Protein AF-A0A7J3NM55-F1 (afdb_monomer)

Mean predicted aligned error: 12.36 Å

Structure (mmCIF, N/CA/C/O backbone):
data_AF-A0A7J3NM55-F1
#
_entry.id   AF-A0A7J3NM55-F1
#
loop_
_atom_site.group_PDB
_atom_site.id
_atom_site.type_symbol
_atom_site.label_atom_id
_atom_site.label_alt_id
_atom_site.label_comp_id
_atom_site.label_asym_id
_atom_site.label_entity_id
_atom_site.label_seq_id
_atom_site.pdbx_PDB_ins_code
_atom_site.Cartn_x
_atom_site.Cartn_y
_atom_site.Cartn_z
_atom_site.occupancy
_atom_site.B_iso_or_equiv
_atom_site.auth_seq_id
_atom_site.auth_comp_id
_atom_site.auth_asym_id
_atom_site.auth_atom_id
_atom_site.pdbx_PDB_model_num
ATOM 1 N N . MET A 1 1 ? -16.224 5.787 21.137 1.00 51.88 1 MET A N 1
ATOM 2 C CA . MET A 1 1 ? -16.235 5.252 22.526 1.00 51.88 1 MET A CA 1
ATOM 3 C C . MET A 1 1 ? -15.445 6.209 23.413 1.00 51.88 1 MET A C 1
ATOM 5 O O . MET A 1 1 ? -14.635 6.933 22.857 1.00 51.88 1 MET A O 1
ATOM 9 N N . ARG A 1 2 ? -15.713 6.314 24.725 1.00 43.97 2 ARG A N 1
ATOM 10 C CA . ARG A 1 2 ? -15.038 7.309 25.609 1.00 43.97 2 ARG A CA 1
ATOM 11 C C . ARG A 1 2 ? -14.099 6.689 26.658 1.00 43.97 2 ARG A C 1
ATOM 13 O O . ARG A 1 2 ? -13.425 7.430 27.360 1.00 43.97 2 ARG A O 1
ATOM 20 N N . ASP A 1 3 ? -14.068 5.364 26.789 1.00 66.50 3 ASP A N 1
ATOM 21 C CA . ASP A 1 3 ? -13.354 4.649 27.857 1.00 66.50 3 ASP A CA 1
ATOM 22 C C . ASP A 1 3 ? -12.440 3.571 27.232 1.00 66.50 3 ASP A C 1
ATOM 24 O O . ASP A 1 3 ? -12.945 2.750 26.462 1.00 66.50 3 ASP A O 1
ATOM 28 N N . PRO A 1 4 ? -11.124 3.530 27.530 1.00 61.53 4 PRO A N 1
ATOM 29 C CA . PRO A 1 4 ? -10.216 2.482 27.046 1.00 61.53 4 PRO A CA 1
ATOM 30 C C . PRO A 1 4 ? -10.711 1.061 27.350 1.00 61.53 4 PRO A C 1
ATOM 32 O O . PRO A 1 4 ? -10.474 0.134 26.578 1.00 61.53 4 PRO A O 1
ATOM 35 N N . LYS A 1 5 ? -11.468 0.889 28.442 1.00 73.00 5 LYS A N 1
ATOM 36 C CA . LYS A 1 5 ? -12.098 -0.389 28.799 1.00 73.00 5 LYS A CA 1
ATOM 37 C C . LYS A 1 5 ? -13.268 -0.728 27.882 1.00 73.00 5 LYS A C 1
ATOM 39 O O . LYS A 1 5 ? -13.499 -1.896 27.606 1.00 73.00 5 LYS A O 1
ATOM 44 N N . GLU A 1 6 ? -13.997 0.276 27.395 1.00 75.38 6 GLU A N 1
ATOM 45 C CA . GLU A 1 6 ? -15.047 0.087 26.388 1.00 75.38 6 GLU A CA 1
ATOM 46 C C . GLU A 1 6 ? -14.418 -0.427 25.086 1.00 75.38 6 GLU A C 1
ATOM 48 O O . GLU A 1 6 ? -14.890 -1.414 24.541 1.00 75.38 6 GLU A O 1
ATOM 53 N N . LEU A 1 7 ? -13.293 0.147 24.646 1.00 71.00 7 LEU A N 1
ATOM 54 C CA . LEU A 1 7 ? -12.577 -0.336 23.462 1.00 71.00 7 LEU A CA 1
ATOM 55 C C . LEU A 1 7 ? -12.051 -1.773 23.623 1.00 71.00 7 LEU A C 1
ATOM 57 O O . LEU A 1 7 ? -12.223 -2.584 22.720 1.00 71.00 7 LEU A O 1
ATOM 61 N N . LEU A 1 8 ? -11.454 -2.111 24.769 1.00 78.00 8 LEU A N 1
ATOM 62 C CA . LEU A 1 8 ? -10.971 -3.472 25.028 1.00 78.00 8 LEU A CA 1
ATOM 63 C C . LEU A 1 8 ? -12.108 -4.503 24.959 1.00 78.00 8 LEU A C 1
ATOM 65 O O . LEU A 1 8 ? -11.975 -5.532 24.303 1.00 78.00 8 LEU A O 1
ATOM 69 N N . VAL A 1 9 ? -13.249 -4.202 25.583 1.00 80.69 9 VAL A N 1
ATOM 70 C CA . VAL A 1 9 ? -14.432 -5.075 25.545 1.00 80.69 9 VAL A CA 1
ATOM 71 C C . VAL A 1 9 ? -14.999 -5.181 24.128 1.00 80.69 9 VAL A C 1
ATOM 73 O O . VAL A 1 9 ? -15.449 -6.255 23.744 1.00 80.69 9 VAL A O 1
ATOM 76 N N . TYR A 1 10 ? -14.953 -4.108 23.331 1.00 77.44 10 TYR A N 1
ATOM 77 C CA . TYR A 1 10 ? -15.330 -4.153 21.913 1.00 77.44 10 TYR A CA 1
ATOM 78 C C . TYR A 1 10 ? -14.441 -5.123 21.126 1.00 77.44 10 TYR A C 1
ATOM 80 O O . TYR A 1 10 ? -14.960 -5.995 20.435 1.00 77.44 10 TYR A O 1
ATOM 88 N N . LEU A 1 11 ? -13.117 -5.012 21.269 1.00 73.12 11 LEU A N 1
ATOM 89 C CA . LEU A 1 11 ? -12.159 -5.861 20.553 1.00 73.12 11 LEU A CA 1
ATOM 90 C C . LEU A 1 11 ? -12.273 -7.336 20.957 1.00 73.12 11 LEU A C 1
ATOM 92 O O . LEU A 1 11 ? -12.214 -8.210 20.095 1.00 73.12 11 LEU A O 1
ATOM 96 N N . LEU A 1 12 ? -12.478 -7.613 22.247 1.00 80.12 12 LEU A N 1
ATOM 97 C CA . LEU A 1 12 ? -12.680 -8.973 22.750 1.00 80.12 12 LEU A CA 1
ATOM 98 C C . LEU A 1 12 ? -13.987 -9.579 22.247 1.00 80.12 12 LEU A C 1
ATOM 100 O O . LEU A 1 12 ? -13.981 -10.696 21.741 1.00 80.12 12 LEU A O 1
ATOM 104 N N . LEU A 1 13 ? -15.088 -8.826 22.321 1.00 80.12 13 LEU A N 1
ATOM 105 C CA . LEU A 1 13 ? -16.382 -9.287 21.825 1.00 80.12 13 LEU A CA 1
ATOM 106 C C . LEU A 1 13 ? -16.337 -9.556 20.314 1.00 80.12 13 LEU A C 1
ATOM 108 O O . LEU A 1 13 ? -16.875 -10.558 19.853 1.00 80.12 13 LEU A O 1
ATOM 112 N N . ARG A 1 14 ? -15.646 -8.696 19.557 1.00 71.88 14 ARG A N 1
ATOM 113 C CA . ARG A 1 14 ? -15.398 -8.867 18.121 1.00 71.88 14 ARG A CA 1
ATOM 114 C C . ARG A 1 14 ? -14.574 -10.121 17.817 1.00 71.88 14 ARG A C 1
ATOM 116 O O . ARG A 1 14 ? -14.955 -10.889 16.942 1.00 71.88 14 ARG A O 1
ATOM 123 N N . SER A 1 15 ? -13.478 -10.338 18.545 1.00 72.81 15 SER A N 1
ATOM 124 C CA . SER A 1 15 ? -12.596 -11.505 18.380 1.00 72.81 15 SER A CA 1
ATOM 125 C C . SER A 1 15 ? -13.316 -12.820 18.684 1.00 72.81 15 SER A C 1
ATOM 127 O O . SER A 1 15 ? -13.233 -13.777 17.920 1.00 72.81 15 SER A O 1
ATOM 129 N N . MET A 1 16 ? -14.080 -12.851 19.778 1.00 79.75 16 MET A N 1
ATOM 130 C CA . MET A 1 16 ? -14.789 -14.053 20.212 1.00 79.75 16 MET A CA 1
ATOM 131 C C . MET A 1 16 ? -15.991 -14.383 19.320 1.00 79.75 16 MET A C 1
ATOM 133 O O . MET A 1 16 ? -16.390 -15.542 19.274 1.00 79.75 16 MET A O 1
ATOM 137 N N . LYS A 1 17 ? -16.545 -13.391 18.597 1.00 73.31 17 LYS A N 1
ATOM 138 C CA . LYS A 1 17 ? -17.782 -13.428 17.781 1.00 73.31 17 LYS A CA 1
ATOM 139 C C . LYS A 1 17 ? -19.052 -13.744 18.598 1.00 73.31 17 LYS A C 1
ATOM 141 O O . LYS A 1 17 ? -20.075 -13.079 18.439 1.00 73.31 17 LYS A O 1
ATOM 146 N N . GLU A 1 18 ? -18.967 -14.697 19.516 1.00 87.31 18 GLU A N 1
ATOM 147 C CA . GLU A 1 18 ? -19.980 -15.146 20.461 1.00 87.31 18 GLU A CA 1
ATOM 148 C C . GLU A 1 18 ? -19.307 -15.470 21.804 1.00 87.31 18 GLU A C 1
ATOM 150 O O . GLU A 1 18 ? -18.342 -16.226 21.857 1.00 87.31 18 GLU A O 1
ATOM 155 N N . THR A 1 19 ? -19.801 -14.904 22.903 1.00 92.00 19 THR A N 1
ATOM 156 C CA . THR A 1 19 ? -19.249 -15.153 24.248 1.00 92.00 19 THR A CA 1
ATOM 157 C C . THR A 1 19 ? -20.309 -14.942 25.323 1.00 92.00 19 THR A C 1
ATOM 159 O O . THR A 1 19 ? -21.381 -14.398 25.052 1.00 92.00 19 THR A O 1
ATOM 162 N N . THR A 1 20 ? -20.041 -15.354 26.556 1.00 93.25 20 THR A N 1
ATOM 163 C CA . THR A 1 20 ? -20.851 -14.968 27.715 1.00 93.25 20 THR A CA 1
ATOM 164 C C . THR A 1 20 ? -20.359 -13.659 28.335 1.00 93.25 20 THR A C 1
ATOM 166 O O . THR A 1 20 ? -19.223 -13.221 28.157 1.00 93.25 20 THR A O 1
ATOM 169 N N . LEU A 1 21 ? -21.221 -13.011 29.119 1.00 90.38 21 LEU A N 1
ATOM 170 C CA . LEU A 1 21 ? -20.840 -11.810 29.865 1.00 90.38 21 LEU A CA 1
ATOM 171 C C . LEU A 1 21 ? -19.684 -12.069 30.850 1.00 90.38 21 LEU A C 1
ATOM 173 O O . LEU A 1 21 ? -18.882 -11.166 31.087 1.00 90.38 21 LEU A O 1
ATOM 177 N N . ASP A 1 22 ? -19.640 -13.260 31.449 1.00 90.19 22 ASP A N 1
ATOM 178 C CA . ASP A 1 22 ? -18.632 -13.615 32.449 1.00 90.19 22 ASP A CA 1
ATOM 179 C C . ASP A 1 22 ? -17.263 -13.838 31.789 1.00 90.19 22 ASP A C 1
ATOM 181 O O . ASP A 1 22 ? -16.283 -13.235 32.227 1.00 90.19 22 ASP A O 1
ATOM 185 N N . GLU A 1 23 ? -17.215 -14.558 30.664 1.00 89.56 23 GLU A N 1
ATOM 186 C CA . GLU A 1 23 ? -16.005 -14.718 29.839 1.00 89.56 23 GLU A CA 1
ATOM 187 C C . GLU A 1 23 ? -15.482 -13.374 29.317 1.00 89.56 23 GLU A C 1
ATOM 189 O O . GLU A 1 23 ? -14.287 -13.087 29.393 1.00 89.56 23 GLU A O 1
ATOM 194 N N . LEU A 1 24 ? -16.377 -12.509 28.832 1.00 89.31 24 LEU A N 1
ATOM 195 C CA . LEU A 1 24 ? -16.003 -11.194 28.322 1.00 89.31 24 LEU A CA 1
ATOM 196 C C . LEU A 1 24 ? -15.450 -10.283 29.430 1.00 89.31 24 LEU A C 1
ATOM 198 O O . LEU A 1 24 ? -14.517 -9.513 29.196 1.00 89.31 24 LEU A O 1
ATOM 202 N N . ALA A 1 25 ? -16.018 -10.349 30.639 1.00 90.25 25 ALA A N 1
ATOM 203 C CA . ALA A 1 25 ? -15.540 -9.591 31.794 1.00 90.25 25 ALA A CA 1
ATOM 204 C C . ALA A 1 25 ? -14.165 -10.083 32.269 1.00 90.25 25 ALA A C 1
ATOM 206 O O . ALA A 1 25 ? -13.297 -9.261 32.579 1.00 90.25 25 ALA A O 1
ATOM 207 N N . GLU A 1 26 ? -13.970 -11.403 32.290 1.00 91.19 26 GLU A N 1
ATOM 208 C CA . GLU A 1 26 ? -12.709 -12.048 32.648 1.00 91.19 26 GLU A CA 1
ATOM 209 C C . GLU A 1 26 ? -11.606 -11.709 31.641 1.00 91.19 26 GLU A C 1
ATOM 211 O O . GLU A 1 26 ? -10.562 -11.187 32.032 1.00 91.19 26 GLU A O 1
ATOM 216 N N . ALA A 1 27 ? -11.866 -11.886 30.343 1.00 80.06 27 ALA A N 1
ATOM 217 C CA . ALA A 1 27 ? -10.909 -11.584 29.282 1.00 80.06 27 ALA A CA 1
ATOM 218 C C . ALA A 1 27 ? -10.533 -10.095 29.225 1.00 80.06 27 ALA A C 1
ATOM 220 O O . ALA A 1 27 ? -9.393 -9.743 28.926 1.00 80.06 27 ALA A O 1
ATOM 221 N N . ALA A 1 28 ? -11.475 -9.205 29.550 1.00 80.06 28 ALA A N 1
ATOM 222 C CA . ALA A 1 28 ? -11.216 -7.770 29.634 1.00 80.06 28 ALA A CA 1
ATOM 223 C C . ALA A 1 28 ? -10.543 -7.348 30.952 1.00 80.06 28 ALA A C 1
ATOM 225 O O . ALA A 1 28 ? -10.170 -6.182 31.095 1.00 80.06 28 ALA A O 1
ATOM 226 N N . GLY A 1 29 ? -10.420 -8.249 31.934 1.00 87.75 29 GLY A N 1
ATOM 227 C CA . GLY A 1 29 ? -9.889 -7.935 33.259 1.00 87.75 29 GLY A CA 1
ATOM 228 C C . GLY A 1 29 ? -10.708 -6.871 33.998 1.00 87.75 29 GLY A C 1
ATOM 229 O O . GLY A 1 29 ? -10.148 -6.053 34.734 1.00 87.75 29 GLY A O 1
ATOM 230 N N . ILE A 1 30 ? -12.030 -6.823 33.781 1.00 85.12 30 ILE A N 1
ATOM 231 C CA . ILE A 1 30 ? -12.918 -5.820 34.385 1.00 85.12 30 ILE A CA 1
ATOM 232 C C . ILE A 1 30 ? -13.999 -6.457 35.266 1.00 85.12 30 ILE A C 1
ATOM 234 O O . ILE A 1 30 ? -14.488 -7.544 34.975 1.00 85.12 30 ILE A O 1
ATOM 238 N N . PRO A 1 31 ? -14.475 -5.756 36.315 1.00 91.25 31 PRO A N 1
ATOM 239 C CA . PRO A 1 31 ? -15.611 -6.230 37.095 1.00 91.25 31 PRO A CA 1
ATOM 240 C C . PRO A 1 31 ? -16.851 -6.439 36.219 1.00 91.25 31 PRO A C 1
ATOM 242 O O . PRO A 1 31 ? -17.192 -5.561 35.421 1.00 91.25 31 PRO A O 1
ATOM 245 N N . ARG A 1 32 ? -17.600 -7.525 36.454 1.00 89.50 32 ARG A N 1
ATOM 246 C CA . ARG A 1 32 ? -18.845 -7.852 35.729 1.00 89.50 32 ARG A CA 1
ATOM 247 C C . ARG A 1 32 ? -19.812 -6.667 35.627 1.00 89.50 32 ARG A C 1
ATOM 249 O O . ARG A 1 32 ? -20.381 -6.417 34.572 1.00 89.50 32 ARG A O 1
ATOM 256 N N . ARG A 1 33 ? -19.947 -5.857 36.686 1.00 89.69 33 ARG A N 1
ATOM 257 C CA . ARG A 1 33 ? -20.764 -4.623 36.683 1.00 89.69 33 ARG A CA 1
ATOM 258 C C . ARG A 1 33 ? -20.358 -3.633 35.581 1.00 89.69 33 ARG A C 1
ATOM 260 O O . ARG A 1 33 ? -21.225 -2.992 34.984 1.00 89.69 33 ARG A O 1
ATOM 267 N N . ASN A 1 34 ? -19.060 -3.484 35.330 1.00 85.38 34 ASN A N 1
ATOM 268 C CA . ASN A 1 34 ? -18.542 -2.604 34.285 1.00 85.38 34 ASN A CA 1
ATOM 269 C C . ASN A 1 34 ? -18.768 -3.216 32.903 1.00 85.38 34 ASN A C 1
ATOM 271 O O . ASN A 1 34 ? -19.212 -2.494 32.010 1.00 85.38 34 ASN A O 1
ATOM 275 N N . ALA A 1 35 ? -18.555 -4.529 32.762 1.00 85.81 35 ALA A N 1
ATOM 276 C CA . ALA A 1 35 ? -18.872 -5.263 31.541 1.00 85.81 35 ALA A CA 1
ATOM 277 C C . ALA A 1 35 ? -20.354 -5.101 31.170 1.00 85.81 35 ALA A C 1
ATOM 279 O O . ALA A 1 35 ? -20.641 -4.677 30.062 1.00 85.81 35 ALA A O 1
ATOM 280 N N . VAL A 1 36 ? -21.293 -5.263 32.115 1.00 89.06 36 VAL A N 1
ATOM 281 C CA . VAL A 1 36 ? -22.740 -5.032 31.892 1.00 89.06 36 VAL A CA 1
ATOM 282 C C . VAL A 1 36 ? -23.022 -3.618 31.388 1.00 89.06 36 VAL A C 1
ATOM 284 O O . VAL A 1 36 ? -23.827 -3.419 30.477 1.00 89.06 36 VAL A O 1
ATOM 287 N N . ARG A 1 37 ? -22.385 -2.604 31.985 1.00 88.12 37 ARG A N 1
ATOM 288 C CA . ARG A 1 37 ? -22.584 -1.205 31.578 1.00 88.12 37 ARG A CA 1
ATOM 289 C C . ARG A 1 37 ? -22.123 -0.976 30.138 1.00 88.12 37 ARG A C 1
ATOM 291 O O . ARG A 1 37 ? -22.821 -0.296 29.386 1.00 88.12 37 ARG A O 1
ATOM 298 N N . ILE A 1 38 ? -20.968 -1.532 29.781 1.00 83.81 38 ILE A N 1
ATOM 299 C CA . ILE A 1 38 ? -20.397 -1.461 28.434 1.00 83.81 38 ILE A CA 1
ATOM 300 C C . ILE A 1 38 ? -21.266 -2.249 27.448 1.00 83.81 38 ILE A C 1
ATOM 302 O O . ILE A 1 38 ? -21.647 -1.717 26.411 1.00 83.81 38 ILE A O 1
ATOM 306 N N . LEU A 1 39 ? -21.695 -3.455 27.810 1.00 85.38 39 LEU A N 1
ATOM 307 C CA . LEU A 1 39 ? -22.533 -4.297 26.965 1.00 85.38 39 LEU A CA 1
ATOM 308 C C . LEU A 1 39 ? -23.874 -3.632 26.648 1.00 85.38 39 LEU A C 1
ATOM 310 O O . LEU A 1 39 ? -24.270 -3.547 25.494 1.00 85.38 39 LEU A O 1
ATOM 314 N N . ARG A 1 40 ? -24.534 -3.032 27.647 1.00 83.56 40 ARG A N 1
ATOM 315 C CA . ARG A 1 40 ? -25.763 -2.246 27.432 1.00 83.56 40 ARG A CA 1
ATOM 316 C C . ARG A 1 40 ? -25.556 -1.044 26.515 1.00 83.56 40 ARG A C 1
ATOM 318 O O . ARG A 1 40 ? -26.519 -0.573 25.912 1.00 83.56 40 ARG A O 1
ATOM 325 N N . SER A 1 41 ? -24.347 -0.487 26.477 1.00 77.56 41 SER A N 1
ATOM 326 C CA . SER A 1 41 ? -23.967 0.562 25.526 1.00 77.56 41 SER A CA 1
ATOM 327 C C . SER A 1 41 ? -23.848 -0.028 24.119 1.00 77.56 41 SER A C 1
ATOM 329 O O . SER A 1 41 ? -24.383 0.548 23.178 1.00 77.56 41 SER A O 1
ATOM 331 N N . PHE A 1 42 ? -23.235 -1.206 23.978 1.00 78.50 42 PHE A N 1
ATOM 332 C CA . PHE A 1 42 ? -23.092 -1.913 22.702 1.00 78.50 42 PHE A CA 1
ATOM 333 C C . PHE A 1 42 ? -24.412 -2.401 22.130 1.00 78.50 42 PHE A C 1
ATOM 335 O O . PHE A 1 42 ? -24.665 -2.154 20.958 1.00 78.50 42 PHE A O 1
ATOM 342 N N . VAL A 1 43 ? -25.292 -2.977 22.948 1.00 77.94 43 VAL A N 1
ATOM 343 C CA . VAL A 1 43 ? -26.638 -3.389 22.527 1.00 77.94 43 VAL A CA 1
ATOM 344 C C . VAL A 1 43 ? -27.457 -2.188 22.067 1.00 77.94 43 VAL A C 1
ATOM 346 O O . VAL A 1 43 ? -28.054 -2.220 20.997 1.00 77.94 43 VAL A O 1
ATOM 349 N N . ARG A 1 44 ? -27.422 -1.070 22.808 1.00 72.06 44 ARG A N 1
ATOM 350 C CA . ARG A 1 44 ? -28.080 0.178 22.377 1.00 72.06 44 ARG A CA 1
ATOM 351 C C . ARG A 1 44 ? -27.514 0.743 21.082 1.00 72.06 44 ARG A C 1
ATOM 353 O O . ARG A 1 44 ? -28.226 1.421 20.353 1.00 72.06 44 ARG A O 1
ATOM 360 N N . ARG A 1 45 ? -26.235 0.493 20.819 1.00 61.84 45 ARG A N 1
ATOM 361 C CA . ARG A 1 45 ? -25.586 0.851 19.564 1.00 61.84 45 ARG A CA 1
ATOM 362 C C . ARG A 1 45 ? -25.739 -0.258 18.519 1.00 61.84 45 ARG A C 1
ATOM 364 O O . ARG A 1 45 ? -25.263 -0.065 17.425 1.00 61.84 45 ARG A O 1
ATOM 371 N N . GLY A 1 46 ? -26.365 -1.403 18.769 1.00 59.84 46 GLY A N 1
ATOM 372 C CA . GLY A 1 46 ? -26.409 -2.486 17.774 1.00 59.84 46 GLY A CA 1
ATOM 373 C C . GLY A 1 46 ? -25.026 -3.028 17.380 1.00 59.84 46 GLY A C 1
ATOM 374 O O . GLY A 1 46 ? -24.860 -3.508 16.273 1.00 59.84 46 GLY A O 1
ATOM 375 N N . VAL A 1 47 ? -24.033 -2.903 18.266 1.00 68.12 47 VAL A N 1
ATOM 376 C CA . VAL A 1 47 ? -22.698 -3.531 18.158 1.00 68.12 47 VAL A CA 1
ATOM 377 C C . VAL A 1 47 ? -22.724 -4.956 18.720 1.00 68.12 47 VAL A C 1
ATOM 379 O O . VAL A 1 47 ? -21.853 -5.777 18.451 1.00 68.12 47 VAL A O 1
ATOM 382 N N . ALA A 1 48 ? -23.717 -5.244 19.555 1.00 79.94 48 ALA A N 1
ATOM 383 C CA . ALA A 1 48 ? -23.893 -6.528 20.199 1.00 79.94 48 ALA A CA 1
ATOM 384 C C . ALA A 1 48 ? -25.380 -6.870 20.291 1.00 79.94 48 ALA A C 1
ATOM 386 O O . ALA A 1 48 ? -26.218 -5.977 20.433 1.00 79.94 48 ALA A O 1
ATOM 387 N N . ARG A 1 49 ? -25.702 -8.160 20.298 1.00 84.56 49 ARG A N 1
ATOM 388 C CA . ARG A 1 49 ? -27.046 -8.676 20.548 1.00 84.56 49 ARG A CA 1
ATOM 389 C C . ARG A 1 49 ? -26.989 -9.705 21.666 1.00 84.56 49 ARG A C 1
ATOM 391 O O . ARG A 1 49 ? -26.199 -10.639 21.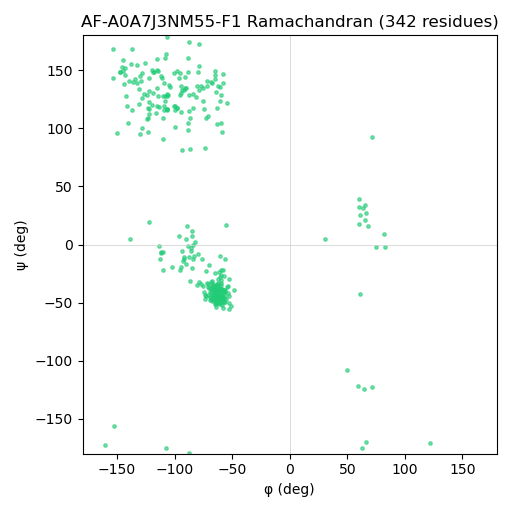611 1.00 84.56 49 ARG A O 1
ATOM 398 N N . GLU A 1 50 ? -27.850 -9.552 22.663 1.00 86.94 50 GLU A N 1
ATOM 399 C CA . GLU A 1 50 ? -28.041 -10.573 23.694 1.00 86.94 50 GLU A CA 1
ATOM 400 C C . GLU A 1 50 ? -28.985 -11.664 23.160 1.00 86.94 50 GLU A C 1
ATOM 402 O O . GLU A 1 50 ? -30.082 -11.372 22.673 1.00 86.94 50 GLU A O 1
ATOM 407 N N . VAL A 1 51 ? -28.549 -12.924 23.227 1.00 85.19 51 VAL A N 1
ATOM 408 C CA . VAL A 1 51 ? -29.336 -14.115 22.879 1.00 85.19 51 VAL A CA 1
ATOM 409 C C . VAL A 1 51 ? -29.212 -15.113 24.026 1.00 85.19 51 VAL A C 1
ATOM 411 O O . VAL A 1 51 ? -28.251 -15.876 24.122 1.00 85.19 51 VAL A O 1
ATOM 414 N N . GLY A 1 52 ? -30.191 -15.081 24.932 1.00 86.06 52 GLY A N 1
ATOM 415 C CA . GLY A 1 52 ? -30.125 -15.839 26.181 1.00 86.06 52 GLY A CA 1
ATOM 416 C C . GLY A 1 52 ? -28.975 -15.343 27.060 1.00 86.06 52 GLY A C 1
ATOM 417 O O . GLY A 1 52 ? -28.905 -14.158 27.371 1.00 86.06 52 GLY A O 1
ATOM 418 N N . GLU A 1 53 ? -28.074 -16.245 27.444 1.00 86.44 53 GLU A N 1
ATOM 419 C CA . GLU A 1 53 ? -26.877 -15.926 28.243 1.00 86.44 53 GLU A CA 1
ATOM 420 C C . GLU A 1 53 ? -25.678 -15.478 27.393 1.00 86.44 53 GLU A C 1
ATOM 422 O O . GLU A 1 53 ? -24.640 -15.077 27.928 1.00 86.44 53 GLU A O 1
ATOM 427 N N . LYS A 1 54 ? -25.819 -15.541 26.066 1.00 88.88 54 LYS A N 1
ATOM 428 C CA . LYS A 1 54 ? -24.758 -15.218 25.120 1.00 88.88 54 LYS A CA 1
ATOM 429 C C . LYS A 1 54 ? -24.895 -13.804 24.591 1.00 88.88 54 LYS A C 1
ATOM 431 O O . LYS A 1 54 ? -25.991 -13.268 24.420 1.00 88.88 54 LYS A O 1
ATOM 436 N N . VAL A 1 55 ? -23.750 -13.230 24.278 1.00 86.94 55 VAL A N 1
ATOM 437 C CA . VAL A 1 55 ? -23.599 -11.962 23.592 1.00 86.94 55 VAL A CA 1
ATOM 438 C C . VAL A 1 55 ? -22.977 -12.253 22.238 1.00 86.94 55 VAL A C 1
ATOM 440 O O . VAL A 1 55 ? -21.864 -12.765 22.150 1.00 86.94 55 VAL A O 1
ATOM 443 N N . LEU A 1 56 ? -23.713 -11.911 21.190 1.00 85.56 56 LEU A N 1
ATOM 444 C CA . LEU A 1 56 ? -23.257 -11.980 19.813 1.00 85.56 56 LEU A CA 1
ATOM 445 C C . LEU A 1 56 ? -22.715 -10.621 19.406 1.00 85.56 56 LEU A C 1
ATOM 447 O O . LEU A 1 56 ? -23.397 -9.606 19.578 1.00 85.56 56 LEU A O 1
ATOM 451 N N . PHE A 1 57 ? -21.522 -10.596 18.828 1.00 80.62 57 PHE A N 1
ATOM 452 C CA . PHE A 1 57 ? -21.057 -9.424 18.109 1.00 80.62 57 PHE A CA 1
ATOM 453 C C . PHE A 1 57 ? -21.958 -9.193 16.894 1.00 80.62 57 PHE A C 1
ATOM 455 O O . PHE A 1 57 ? -22.272 -10.117 16.147 1.00 80.62 57 PHE A O 1
ATOM 462 N N . THR A 1 58 ? -22.428 -7.961 16.722 1.00 67.62 58 THR A N 1
ATOM 463 C CA . THR A 1 58 ? -23.228 -7.569 15.563 1.00 67.62 58 THR A CA 1
ATOM 464 C C . THR A 1 58 ? -22.364 -6.636 14.724 1.00 67.62 58 THR A C 1
ATOM 466 O O . THR A 1 58 ? -22.094 -5.522 15.183 1.00 67.62 58 THR A O 1
ATOM 469 N N . PRO A 1 59 ? -21.888 -7.072 13.544 1.00 54.78 59 PRO A N 1
ATOM 470 C CA . PRO A 1 59 ? -21.115 -6.200 12.674 1.00 54.78 59 PRO A CA 1
ATOM 471 C C . PRO A 1 59 ? -21.989 -5.004 12.302 1.00 54.78 59 PRO A C 1
ATOM 473 O O . PRO A 1 59 ? -23.116 -5.162 11.824 1.00 54.78 59 PRO A O 1
ATOM 476 N N . ARG A 1 60 ? -21.497 -3.799 12.584 1.00 52.50 60 ARG A N 1
ATOM 477 C CA . ARG A 1 60 ? -22.142 -2.581 12.101 1.00 52.50 60 ARG A CA 1
ATOM 478 C C . ARG A 1 60 ? -21.641 -2.348 10.685 1.00 52.50 60 ARG A C 1
ATOM 480 O O . ARG A 1 60 ? -20.461 -2.074 10.497 1.00 52.50 60 ARG A O 1
ATOM 487 N N . CYS A 1 61 ? -22.542 -2.377 9.709 1.00 42.91 61 CYS A N 1
ATOM 488 C CA . CYS A 1 61 ? -22.297 -1.691 8.444 1.00 42.91 61 CYS A CA 1
ATOM 489 C C . CYS A 1 61 ? -21.977 -0.220 8.747 1.00 42.91 61 CYS A C 1
ATOM 491 O O . CYS A 1 61 ? -22.780 0.405 9.435 1.00 42.91 61 CYS A O 1
ATOM 493 N N . SER A 1 62 ? -20.795 0.247 8.314 1.00 50.00 62 SER A N 1
ATOM 494 C CA . SER A 1 62 ? -20.376 1.579 7.804 1.00 50.00 62 SER A CA 1
ATOM 495 C C . SER A 1 62 ? -21.032 2.905 8.270 1.00 50.00 62 SER A C 1
ATOM 497 O O . SER A 1 62 ? -20.642 3.972 7.801 1.00 50.00 62 SER A O 1
ATOM 499 N N . GLU A 1 63 ? -21.947 2.912 9.236 1.00 54.50 63 GLU A N 1
ATOM 500 C CA . GLU A 1 63 ? -22.545 4.094 9.855 1.00 54.50 63 GLU A CA 1
ATOM 501 C C . GLU A 1 63 ? -21.654 4.566 11.018 1.00 54.50 63 GLU A C 1
ATOM 503 O O . GLU A 1 63 ? -21.869 4.224 12.188 1.00 54.50 63 GLU A O 1
ATOM 508 N N . GLY A 1 64 ? -20.607 5.324 10.678 1.00 68.12 64 GLY A N 1
ATOM 509 C CA . GLY A 1 64 ? -19.873 6.179 11.615 1.00 68.12 64 GLY A CA 1
ATOM 510 C C . GLY A 1 64 ? -18.983 5.469 12.647 1.00 68.12 64 GLY A C 1
ATOM 511 O O . GLY A 1 64 ? -19.377 5.169 13.780 1.00 68.12 64 GLY A O 1
ATOM 512 N N . LEU A 1 65 ? -17.711 5.287 12.306 1.00 84.00 65 LEU A N 1
ATOM 513 C CA . LEU A 1 65 ? -16.619 4.898 13.190 1.00 84.00 65 LEU A CA 1
ATOM 514 C C . LEU A 1 65 ? -16.250 6.039 14.152 1.00 84.00 65 LEU A C 1
ATOM 516 O O . LEU A 1 65 ? -15.669 7.051 13.771 1.00 84.00 65 LEU A O 1
ATOM 520 N N . ARG A 1 66 ? -16.537 5.867 15.445 1.00 86.56 66 ARG A N 1
ATOM 521 C CA . ARG A 1 66 ? -16.188 6.861 16.474 1.00 86.56 66 ARG A CA 1
ATOM 522 C C . ARG A 1 66 ? -14.786 6.638 17.030 1.00 86.56 66 ARG A C 1
ATOM 524 O O . ARG A 1 66 ? -14.618 5.775 17.900 1.00 86.56 66 ARG A O 1
ATOM 531 N N . VAL A 1 67 ? -13.838 7.471 16.621 1.00 86.88 67 VAL A N 1
ATOM 532 C CA . VAL A 1 67 ? -12.407 7.320 16.917 1.00 86.88 67 VAL A CA 1
ATOM 533 C C . VAL A 1 67 ? -11.852 8.447 17.797 1.00 86.88 67 VAL A C 1
ATOM 535 O O . VAL A 1 67 ? -12.377 9.563 17.753 1.00 86.88 67 VAL A O 1
ATOM 538 N N . PRO A 1 68 ? -10.824 8.183 18.625 1.00 88.94 68 PRO A N 1
ATOM 539 C CA . PRO A 1 68 ? -10.113 9.235 19.346 1.00 88.94 68 PRO A CA 1
ATOM 540 C C . PRO A 1 68 ? -9.308 10.131 18.388 1.00 88.94 68 PRO A C 1
ATOM 542 O O . PRO A 1 68 ? -8.703 9.644 17.436 1.00 88.94 68 PRO A O 1
ATOM 545 N N . PHE A 1 69 ? -9.297 11.442 18.632 1.00 90.06 69 PHE A N 1
ATOM 546 C CA . PHE A 1 69 ? -8.628 12.425 17.777 1.00 90.06 69 PHE A CA 1
ATOM 547 C C . PHE A 1 69 ? -8.148 13.637 18.579 1.00 90.06 69 PHE A C 1
ATOM 549 O O . PHE A 1 69 ? -8.916 14.557 18.868 1.00 90.06 69 PHE A O 1
ATOM 556 N N . GLY A 1 70 ? -6.877 13.630 18.981 1.00 84.06 70 GLY A N 1
ATOM 557 C CA . GLY A 1 70 ? -6.268 14.735 19.721 1.00 84.06 70 GLY A CA 1
ATOM 558 C C . GLY A 1 70 ? -6.967 15.014 21.053 1.00 84.06 70 GLY A C 1
ATOM 559 O O . GLY A 1 70 ? -7.180 16.177 21.396 1.00 84.06 70 GLY A O 1
ATOM 560 N N . GLY A 1 71 ? -7.379 13.959 21.765 1.00 77.75 71 GLY A N 1
ATOM 561 C CA . GLY A 1 71 ? -8.147 14.051 23.017 1.00 77.75 71 GLY A CA 1
ATOM 562 C C . GLY A 1 71 ? -9.664 14.236 22.857 1.00 77.75 71 GLY A C 1
ATOM 563 O O . GLY A 1 71 ? -10.388 14.248 23.853 1.00 77.75 71 GLY A O 1
ATOM 564 N N . GLU A 1 72 ? -10.168 14.341 21.627 1.00 88.62 72 GLU A N 1
ATOM 565 C CA . GLU A 1 72 ? -11.600 14.392 21.314 1.00 88.62 72 GLU A CA 1
ATOM 566 C C . GLU A 1 72 ? -12.071 13.071 20.686 1.00 88.62 72 GLU A C 1
ATOM 568 O O . GLU A 1 72 ? -11.290 12.142 20.499 1.00 88.62 72 GLU A O 1
ATOM 573 N N . VAL A 1 73 ? -13.367 12.961 20.378 1.00 86.00 73 VAL A N 1
ATOM 574 C CA . VAL A 1 73 ? -13.911 11.835 19.605 1.00 86.00 73 VAL A CA 1
ATOM 575 C C . VAL A 1 73 ? -14.543 12.388 18.341 1.00 86.00 73 VAL A C 1
ATOM 577 O O . VAL A 1 73 ? -15.500 13.158 18.435 1.00 86.00 73 VAL A O 1
ATOM 580 N N . VAL A 1 74 ? -14.041 11.957 17.189 1.00 89.12 74 VAL A N 1
ATOM 581 C CA . VAL A 1 74 ? -14.603 12.281 15.872 1.00 89.12 74 VAL A CA 1
ATOM 582 C C . VAL A 1 74 ? -15.277 11.054 15.278 1.00 89.12 74 VAL A C 1
ATOM 584 O O . VAL A 1 74 ? -15.049 9.924 15.713 1.00 89.12 74 VAL A O 1
ATOM 587 N N . GLU A 1 75 ? -16.153 11.292 14.316 1.00 89.88 75 GLU A N 1
ATOM 588 C CA . GLU A 1 75 ? -16.836 10.252 13.564 1.00 89.88 75 GLU A CA 1
ATOM 589 C C . GLU A 1 75 ? -16.238 10.203 12.164 1.00 89.88 75 GLU A C 1
ATOM 591 O O . GLU A 1 75 ? -16.107 11.242 11.514 1.00 89.88 75 GLU A O 1
ATOM 596 N N . LEU A 1 76 ? -15.830 9.010 11.750 1.00 90.31 76 LEU A N 1
ATOM 597 C CA . LEU A 1 76 ? -15.292 8.727 10.430 1.00 90.31 76 LEU A CA 1
ATOM 598 C C . LEU A 1 76 ? -16.185 7.708 9.734 1.00 90.31 76 LEU A C 1
ATOM 600 O O . LEU A 1 76 ? -16.730 6.834 10.395 1.00 90.31 76 LEU A O 1
ATOM 604 N N . SER A 1 77 ? -16.311 7.753 8.421 1.00 86.00 77 SER A N 1
ATOM 605 C CA . SER A 1 77 ? -16.856 6.628 7.654 1.00 86.00 77 SER A CA 1
ATOM 606 C C . SER A 1 77 ? -15.784 6.060 6.740 1.00 86.00 77 SER A C 1
ATOM 608 O O . SER A 1 77 ? -14.749 6.683 6.498 1.00 86.00 77 SER A O 1
ATOM 610 N N . VAL A 1 78 ? -15.997 4.824 6.311 1.00 87.88 78 VAL A N 1
ATOM 611 C CA . VAL A 1 78 ? -15.040 4.062 5.516 1.00 87.88 78 VAL A CA 1
ATOM 612 C C . VAL A 1 78 ? -15.780 3.515 4.311 1.00 87.88 78 VAL A C 1
ATOM 614 O O . VAL A 1 78 ? -16.939 3.122 4.426 1.00 87.88 78 VAL A O 1
ATOM 617 N N . SER A 1 79 ? -15.105 3.540 3.171 1.00 84.00 79 SER A N 1
ATOM 618 C CA . SER A 1 79 ? -15.532 2.884 1.945 1.00 84.00 79 SER A CA 1
ATOM 619 C C . SER A 1 79 ? -14.360 2.090 1.410 1.00 84.00 79 SER A C 1
ATOM 621 O O . SER A 1 79 ? -13.255 2.630 1.299 1.00 84.00 79 SER A O 1
ATOM 623 N N . VAL A 1 80 ? -14.605 0.847 1.010 1.00 83.38 80 VAL A N 1
ATOM 624 C CA . VAL A 1 80 ? -13.612 0.051 0.291 1.00 83.38 80 VAL A CA 1
ATOM 625 C C . VAL A 1 80 ? -14.005 -0.071 -1.178 1.00 83.38 80 VAL A C 1
ATOM 627 O O . VAL A 1 80 ? -15.024 -0.666 -1.514 1.00 83.38 80 VAL A O 1
ATOM 630 N N . ASP A 1 81 ? -13.170 0.471 -2.060 1.00 74.62 81 ASP A N 1
ATOM 631 C CA . ASP A 1 81 ? -13.309 0.346 -3.512 1.00 74.62 81 ASP A CA 1
ATOM 632 C C . ASP A 1 81 ? -12.217 -0.594 -4.030 1.00 74.62 81 ASP A C 1
ATOM 634 O O . ASP A 1 81 ? -11.048 -0.411 -3.698 1.00 74.62 81 ASP A O 1
ATOM 638 N N . ARG A 1 82 ? -12.586 -1.620 -4.803 1.00 69.75 82 ARG A N 1
ATOM 639 C CA . ARG A 1 82 ? -11.652 -2.599 -5.380 1.00 69.75 82 ARG A CA 1
ATOM 640 C C . ARG A 1 82 ? -11.980 -2.837 -6.842 1.00 69.75 82 ARG A C 1
ATOM 642 O O . ARG A 1 82 ? -13.147 -2.920 -7.221 1.00 69.75 82 ARG A O 1
ATOM 649 N N . ASP A 1 83 ? -10.938 -3.002 -7.641 1.00 66.75 83 ASP A N 1
ATOM 650 C CA . ASP A 1 83 ? -11.039 -3.390 -9.037 1.00 66.75 83 ASP A CA 1
ATOM 651 C C . ASP A 1 83 ? -11.073 -4.921 -9.219 1.00 66.75 83 ASP A C 1
ATOM 653 O O . ASP A 1 83 ? -11.044 -5.709 -8.267 1.00 66.75 83 ASP A O 1
ATOM 657 N N . LEU A 1 84 ? -11.145 -5.348 -10.483 1.00 55.91 84 LEU A N 1
ATOM 658 C CA . LEU A 1 84 ? -11.124 -6.761 -10.874 1.00 55.91 84 LEU A CA 1
ATOM 659 C C . LEU A 1 84 ? -9.789 -7.455 -10.553 1.00 55.91 84 LEU A C 1
ATOM 661 O O . LEU A 1 84 ? -9.772 -8.670 -10.363 1.00 55.91 84 LEU A O 1
ATOM 665 N N . MET A 1 85 ? -8.697 -6.695 -10.452 1.00 57.94 85 MET A N 1
ATOM 666 C CA . MET A 1 85 ? -7.369 -7.169 -10.051 1.00 57.94 85 MET A CA 1
ATOM 667 C C . MET A 1 85 ? -7.210 -7.207 -8.527 1.00 57.94 85 MET A C 1
ATOM 669 O O . MET A 1 85 ? -6.118 -7.468 -8.025 1.00 57.94 85 MET A O 1
ATOM 673 N N . LYS A 1 86 ? -8.302 -6.967 -7.785 1.00 71.62 86 LYS A N 1
ATOM 674 C CA . LYS A 1 86 ? -8.352 -6.926 -6.323 1.00 71.62 86 LYS A CA 1
ATOM 675 C C . LYS A 1 86 ? -7.439 -5.855 -5.715 1.00 71.62 86 LYS A C 1
ATOM 677 O O . LYS A 1 86 ? -7.170 -5.906 -4.514 1.00 71.62 86 LYS A O 1
ATOM 682 N N . VAL A 1 87 ? -7.008 -4.878 -6.510 1.00 75.12 87 VAL A N 1
ATOM 683 C CA . VAL A 1 87 ? -6.348 -3.659 -6.045 1.00 75.12 87 VAL A CA 1
ATOM 684 C C . VAL A 1 87 ? -7.404 -2.605 -5.814 1.00 75.12 87 VAL A C 1
ATOM 686 O O . VAL A 1 87 ? -8.404 -2.519 -6.525 1.00 75.12 87 VAL A O 1
ATOM 689 N N . GLY A 1 88 ? -7.203 -1.790 -4.800 1.00 81.19 88 GLY A N 1
ATOM 690 C CA . GLY A 1 88 ? -8.205 -0.839 -4.406 1.00 81.19 88 GLY A CA 1
ATOM 691 C C . GLY A 1 88 ? -7.667 0.289 -3.571 1.00 81.19 88 GLY A C 1
ATOM 692 O O . GLY A 1 88 ? -6.466 0.437 -3.339 1.00 81.19 88 GLY A O 1
ATOM 693 N N . GLU A 1 89 ? -8.615 1.069 -3.088 1.00 86.31 89 GLU A N 1
ATOM 694 C CA . GLU A 1 89 ? -8.372 2.082 -2.090 1.00 86.31 89 GLU A CA 1
ATOM 695 C C . GLU A 1 89 ? -9.424 1.958 -0.996 1.00 86.31 89 GLU A C 1
ATOM 697 O O . GLU A 1 89 ? -10.616 1.753 -1.241 1.00 86.31 89 GLU A O 1
ATOM 702 N N . VAL A 1 90 ? -8.970 2.110 0.237 1.00 89.44 90 VAL A N 1
ATOM 703 C CA . VAL A 1 90 ? -9.840 2.374 1.368 1.00 89.44 90 VAL A CA 1
ATOM 704 C C . VAL A 1 90 ? -9.882 3.882 1.562 1.00 89.44 90 VAL A C 1
ATOM 706 O O . VAL A 1 90 ? -8.874 4.505 1.908 1.00 89.44 90 VAL A O 1
ATOM 709 N N . ARG A 1 91 ? -11.056 4.468 1.340 1.00 89.88 91 ARG A N 1
ATOM 710 C CA . ARG A 1 91 ? -11.304 5.897 1.538 1.00 89.88 91 ARG A CA 1
ATOM 711 C C . ARG A 1 91 ? -11.897 6.112 2.923 1.00 89.88 91 ARG A C 1
ATOM 713 O O . ARG A 1 91 ? -12.860 5.446 3.306 1.00 89.88 91 ARG A O 1
ATOM 720 N N . VAL A 1 92 ? -11.305 7.033 3.675 1.00 92.00 92 VAL A N 1
ATOM 721 C CA . VAL A 1 92 ? -11.761 7.429 5.008 1.00 92.00 92 VAL A CA 1
ATOM 722 C C . VAL A 1 92 ? -12.318 8.834 4.923 1.00 92.00 92 VAL A C 1
ATOM 724 O O . VAL A 1 92 ? -11.639 9.746 4.453 1.00 92.00 92 VAL A O 1
ATOM 727 N N . TYR A 1 93 ? -13.536 9.010 5.413 1.00 90.38 93 TYR A N 1
ATOM 728 C CA . TYR A 1 93 ? -14.258 10.269 5.350 1.00 90.38 93 TYR A CA 1
ATOM 729 C C . TYR A 1 93 ? -14.466 10.843 6.741 1.00 90.38 93 TYR A C 1
ATOM 731 O O . TYR A 1 93 ? -14.659 10.105 7.708 1.00 90.38 93 TYR A O 1
ATOM 739 N N . ARG A 1 94 ? -14.504 12.169 6.827 1.00 90.12 94 ARG A N 1
ATOM 740 C CA . ARG A 1 94 ? -14.974 12.920 7.987 1.00 90.12 94 ARG A CA 1
ATOM 741 C C . ARG A 1 94 ? -16.100 13.842 7.528 1.00 90.12 94 ARG A C 1
ATOM 743 O O . ARG A 1 94 ? -15.853 14.935 7.036 1.00 90.12 94 ARG A O 1
ATOM 750 N N . GLY A 1 95 ? -17.344 13.401 7.702 1.00 85.44 95 GLY A N 1
ATOM 751 C CA . GLY A 1 95 ? -18.473 14.050 7.034 1.00 85.44 95 GLY A CA 1
ATOM 752 C C . GLY A 1 95 ? -18.432 13.740 5.539 1.00 85.44 95 GLY A C 1
ATOM 753 O O . GLY A 1 95 ? -18.425 12.569 5.173 1.00 85.44 95 GLY A O 1
ATOM 754 N N . GLU A 1 96 ? -18.387 14.772 4.698 1.00 81.94 96 GLU A N 1
ATOM 755 C CA . GLU A 1 96 ? -18.281 14.627 3.236 1.00 81.94 96 GLU A CA 1
ATOM 756 C C . GLU A 1 96 ? -16.824 14.653 2.740 1.00 81.94 96 GLU A C 1
ATOM 758 O O . GLU A 1 96 ? -16.546 14.243 1.615 1.00 81.94 96 GLU A O 1
ATOM 763 N N . ASP A 1 97 ? -15.885 15.077 3.590 1.00 87.75 97 ASP A N 1
ATOM 764 C CA . ASP A 1 97 ? -14.484 15.249 3.216 1.00 87.75 97 ASP A CA 1
ATOM 765 C C . ASP A 1 97 ? -13.715 13.929 3.305 1.00 87.75 97 ASP A C 1
ATOM 767 O O . ASP A 1 97 ? -13.721 13.263 4.345 1.00 87.75 97 ASP A O 1
ATOM 771 N N . VAL A 1 98 ? -12.991 13.575 2.241 1.00 88.88 98 VAL A N 1
ATOM 772 C CA . VAL A 1 98 ? -12.015 12.478 2.266 1.00 88.88 98 VAL A CA 1
ATOM 773 C C . VAL A 1 98 ? -10.776 12.948 3.024 1.00 88.88 98 VAL A C 1
ATOM 775 O O . VAL A 1 98 ? -10.092 13.873 2.593 1.00 88.88 98 VAL A O 1
ATOM 778 N N . VAL A 1 99 ? -10.479 12.302 4.150 1.00 93.12 99 VAL A N 1
ATOM 779 C CA . VAL A 1 99 ? -9.338 12.644 5.015 1.00 93.12 99 VAL A CA 1
ATOM 780 C C . VAL A 1 99 ? -8.149 11.702 4.852 1.00 93.12 99 VAL A C 1
ATOM 782 O O . VAL A 1 99 ? -7.040 12.057 5.234 1.00 93.12 99 VAL A O 1
ATOM 785 N N . ALA A 1 100 ? -8.363 10.505 4.301 1.00 92.44 100 ALA A N 1
ATOM 786 C CA . ALA A 1 100 ? -7.285 9.587 3.951 1.00 92.44 100 ALA A CA 1
ATOM 787 C C . ALA A 1 100 ? -7.698 8.654 2.807 1.00 92.44 100 ALA A C 1
ATOM 789 O O . ALA A 1 100 ? -8.834 8.172 2.773 1.00 92.44 100 ALA A O 1
ATOM 790 N N . CYS A 1 101 ? -6.743 8.350 1.927 1.00 89.56 101 CYS A N 1
ATOM 791 C CA . CYS A 1 101 ? -6.860 7.324 0.891 1.00 89.56 101 CYS A CA 1
ATOM 792 C C . CYS A 1 101 ? -5.733 6.314 1.089 1.00 89.56 101 CYS A C 1
ATOM 794 O O . CYS A 1 101 ? -4.558 6.639 0.930 1.00 89.56 101 CYS A O 1
ATOM 796 N N . MET A 1 102 ? -6.092 5.095 1.467 1.00 91.06 102 MET A N 1
ATOM 797 C CA . MET A 1 102 ? -5.145 4.029 1.777 1.00 91.06 102 MET A CA 1
ATOM 798 C C . MET A 1 102 ? -5.162 3.002 0.649 1.00 91.06 102 MET A C 1
ATOM 800 O O . MET A 1 102 ? -6.204 2.371 0.450 1.00 91.06 102 MET A O 1
ATOM 804 N N . PRO A 1 103 ? -4.060 2.798 -0.088 1.00 88.75 103 PRO A N 1
ATOM 805 C CA . PRO A 1 103 ? -4.030 1.764 -1.105 1.00 88.75 103 PRO A CA 1
ATOM 806 C C . PRO A 1 103 ? -4.156 0.386 -0.445 1.00 88.75 103 PRO A C 1
ATOM 808 O O . PRO A 1 103 ? -3.635 0.136 0.651 1.00 88.75 103 PRO A O 1
ATOM 811 N N . CYS A 1 104 ? -4.884 -0.509 -1.104 1.00 87.81 104 CYS A N 1
ATOM 812 C CA . CYS A 1 104 ? -5.081 -1.874 -0.646 1.00 87.81 104 CYS A CA 1
ATOM 813 C C . CYS A 1 104 ? -4.975 -2.876 -1.793 1.00 87.81 104 CYS A C 1
ATOM 815 O O . CYS A 1 104 ? -5.192 -2.551 -2.959 1.00 87.81 104 CYS A O 1
ATOM 817 N N . ILE A 1 105 ? -4.632 -4.114 -1.453 1.00 85.75 105 ILE A N 1
ATOM 818 C CA . ILE A 1 105 ? -4.584 -5.222 -2.403 1.00 85.75 105 ILE A CA 1
ATOM 819 C C . ILE A 1 105 ? -5.049 -6.512 -1.735 1.00 85.75 105 ILE A C 1
ATOM 821 O O . ILE A 1 105 ? -4.681 -6.788 -0.593 1.00 85.75 105 ILE A O 1
ATOM 825 N N . ALA A 1 106 ? -5.845 -7.309 -2.445 1.00 78.44 106 ALA A N 1
ATOM 826 C CA . ALA A 1 106 ? -6.176 -8.668 -2.038 1.00 78.44 106 ALA A CA 1
ATOM 827 C C . ALA A 1 106 ? -5.441 -9.677 -2.929 1.00 78.44 106 ALA A C 1
ATOM 829 O O . ALA A 1 106 ? -5.716 -9.766 -4.124 1.00 78.44 106 ALA A O 1
ATOM 830 N N . SER A 1 107 ? -4.534 -10.457 -2.347 1.00 69.12 107 SER A N 1
ATOM 831 C CA . SER A 1 107 ? -3.784 -11.507 -3.040 1.00 69.12 107 SER A CA 1
ATOM 832 C C . SER A 1 107 ? -4.020 -12.842 -2.343 1.00 69.12 107 SER A C 1
ATOM 834 O O . SER A 1 107 ? -3.703 -13.000 -1.168 1.00 69.12 107 SER A O 1
ATOM 836 N N . GLY A 1 108 ? -4.635 -13.798 -3.044 1.00 67.31 108 GLY A N 1
ATOM 837 C CA . GLY A 1 108 ? -5.069 -15.058 -2.432 1.00 67.31 108 GLY A CA 1
ATOM 838 C C . GLY A 1 108 ? -6.061 -14.835 -1.282 1.00 67.31 108 GLY A C 1
ATOM 839 O O . GLY A 1 108 ? -7.121 -14.238 -1.495 1.00 67.31 108 GLY A O 1
ATOM 840 N N . GLU A 1 109 ? -5.707 -15.326 -0.090 1.00 65.00 109 GLU A N 1
ATOM 841 C CA . GLU A 1 109 ? -6.446 -15.136 1.172 1.00 65.00 109 GLU A CA 1
ATOM 842 C C . GLU A 1 109 ? -6.048 -13.848 1.915 1.00 65.00 109 GLU A C 1
ATOM 844 O O . GLU A 1 109 ? -6.732 -13.428 2.849 1.00 65.00 109 GLU A O 1
ATOM 849 N N . ASP A 1 110 ? -4.974 -13.185 1.487 1.00 78.12 110 ASP A N 1
ATOM 850 C CA . ASP A 1 110 ? -4.428 -12.029 2.180 1.00 78.12 110 ASP A CA 1
ATOM 851 C C . ASP A 1 110 ? -5.030 -10.723 1.664 1.00 78.12 110 ASP A C 1
ATOM 853 O O . ASP A 1 110 ? -5.089 -10.461 0.461 1.00 78.12 110 ASP A O 1
ATOM 857 N N . PHE A 1 111 ? -5.414 -9.850 2.595 1.00 83.69 111 PHE A N 1
ATOM 858 C CA . PHE A 1 111 ? -5.814 -8.476 2.307 1.00 83.69 111 PHE A CA 1
ATOM 859 C C . PHE A 1 111 ? -4.844 -7.508 2.970 1.00 83.69 111 PHE A C 1
ATOM 861 O O . PHE A 1 111 ? -4.781 -7.441 4.198 1.00 83.69 111 PHE A O 1
ATOM 868 N N . VAL A 1 112 ? -4.086 -6.763 2.169 1.00 87.88 112 VAL A N 1
ATOM 869 C CA . VAL A 1 112 ? -3.061 -5.832 2.647 1.00 87.88 112 VAL A CA 1
ATOM 870 C C . VAL A 1 112 ? -3.545 -4.393 2.488 1.00 87.88 112 VAL A C 1
ATOM 872 O O . VAL A 1 112 ? -3.958 -4.006 1.399 1.00 87.88 112 VAL A O 1
ATOM 875 N N . VAL A 1 113 ? -3.463 -3.589 3.552 1.00 90.81 113 VAL A N 1
ATOM 876 C CA . VAL A 1 113 ? -3.793 -2.151 3.550 1.00 90.81 113 VAL A CA 1
ATOM 877 C C . VAL A 1 113 ? -2.592 -1.334 4.013 1.00 90.81 113 VAL A C 1
ATOM 879 O O . VAL A 1 113 ? -1.994 -1.629 5.052 1.00 90.81 113 VAL A O 1
ATOM 882 N N . ASP A 1 114 ? -2.261 -0.279 3.277 1.00 91.69 114 ASP A N 1
ATOM 883 C CA . ASP A 1 114 ? -1.276 0.710 3.708 1.00 91.69 114 ASP A CA 1
ATOM 884 C C . ASP A 1 114 ? -1.925 1.818 4.549 1.00 91.69 114 ASP A C 1
ATOM 886 O O . ASP A 1 114 ? -2.718 2.619 4.067 1.00 91.69 114 ASP A O 1
ATOM 890 N N . LEU A 1 115 ? -1.544 1.894 5.821 1.00 93.75 115 LEU A N 1
ATOM 891 C CA . LEU A 1 115 ? -2.075 2.855 6.783 1.00 93.75 115 LEU A CA 1
ATOM 892 C C . LEU A 1 115 ? -1.384 4.226 6.730 1.00 93.75 115 LEU A C 1
ATOM 894 O O . LEU A 1 115 ? -1.748 5.102 7.516 1.00 93.75 115 LEU A O 1
ATOM 898 N N . SER A 1 116 ? -0.389 4.428 5.860 1.00 92.06 116 SER A N 1
ATOM 899 C CA . SER A 1 116 ? 0.442 5.642 5.840 1.00 92.06 116 SER A CA 1
ATOM 900 C C . SER A 1 116 ? -0.387 6.922 5.768 1.00 92.06 116 SER A C 1
ATOM 902 O O . SER A 1 116 ? -0.301 7.741 6.683 1.00 92.06 116 SER A O 1
ATOM 904 N N . SER A 1 117 ? -1.265 7.044 4.765 1.00 91.69 117 SER A N 1
ATOM 905 C CA . SER A 1 117 ? -2.122 8.229 4.581 1.00 91.69 117 SER A CA 1
ATOM 906 C C . SER A 1 117 ? -3.011 8.502 5.802 1.00 91.69 117 SER A C 1
ATOM 908 O O . SER A 1 117 ? -3.153 9.642 6.242 1.00 91.69 117 SER A O 1
ATOM 910 N N . PHE A 1 118 ? -3.560 7.455 6.423 1.00 95.25 118 PHE A N 1
ATOM 911 C CA . PHE A 1 118 ? -4.397 7.609 7.612 1.00 95.25 118 PHE A CA 1
ATOM 912 C C . PHE A 1 118 ? -3.608 8.080 8.839 1.00 95.25 118 PHE A C 1
ATOM 914 O O . PHE A 1 118 ? -4.089 8.896 9.624 1.00 95.25 118 PHE A O 1
ATOM 921 N N . LEU A 1 119 ? -2.380 7.593 9.020 1.00 95.94 119 LEU A N 1
ATOM 922 C CA . LEU A 1 119 ? -1.515 8.067 10.098 1.00 95.94 119 LEU A CA 1
ATOM 923 C C . LEU A 1 119 ? -1.013 9.493 9.833 1.00 95.94 119 LEU A C 1
ATOM 925 O O . LEU A 1 119 ? -0.859 10.269 10.776 1.00 95.94 119 LEU A O 1
ATOM 929 N N . GLU A 1 120 ? -0.780 9.861 8.574 1.00 94.69 120 GLU A N 1
ATOM 930 C CA . GLU A 1 120 ? -0.405 11.220 8.175 1.00 94.69 120 GLU A CA 1
ATOM 931 C C . GLU A 1 120 ? -1.508 12.238 8.461 1.00 94.69 120 GLU A C 1
ATOM 933 O O . GLU A 1 120 ? -1.195 13.307 8.984 1.00 94.69 120 GLU A O 1
ATOM 938 N N . PHE A 1 121 ? -2.780 11.877 8.269 1.00 95.56 121 PHE A N 1
ATOM 939 C CA . PHE A 1 121 ? -3.928 12.692 8.682 1.00 95.56 121 PHE A CA 1
ATOM 940 C C . PHE A 1 121 ? -3.870 13.079 10.176 1.00 95.56 121 PHE A C 1
ATOM 942 O O . PHE A 1 121 ? -4.083 14.238 10.544 1.00 95.56 121 PHE A O 1
ATOM 949 N N . TYR A 1 122 ? -3.491 12.148 11.060 1.00 96.69 122 TYR A N 1
ATOM 950 C CA . TYR A 1 122 ? -3.251 12.467 12.477 1.00 96.69 122 TYR A CA 1
ATOM 951 C C . TYR A 1 122 ? -2.025 13.364 12.670 1.00 96.69 122 TYR A C 1
ATOM 953 O O . TYR A 1 122 ? -2.023 14.238 13.537 1.00 96.69 122 TYR A O 1
ATOM 961 N N . GLY A 1 123 ? -0.979 13.159 11.871 1.00 95.62 123 GLY A N 1
ATOM 962 C CA . GLY A 1 123 ? 0.230 13.975 11.910 1.00 95.62 123 GLY A CA 1
ATOM 963 C C . GLY A 1 123 ? 0.023 15.417 11.457 1.00 95.62 123 GLY A C 1
ATOM 964 O O . GLY A 1 123 ? 0.661 16.322 11.996 1.00 95.62 123 GLY A O 1
ATOM 965 N N . GLU A 1 124 ? -0.859 15.653 10.492 1.00 95.19 124 GLU A N 1
ATOM 966 C CA . GLU A 1 124 ? -1.296 16.985 10.069 1.00 95.19 124 GLU A CA 1
ATOM 967 C C . GLU A 1 124 ? -2.033 17.701 11.193 1.00 95.19 124 GLU A C 1
ATOM 969 O O . GLU A 1 124 ? -1.591 18.761 11.640 1.00 95.19 124 GLU A O 1
ATOM 974 N N . ALA A 1 125 ? -3.063 17.068 11.750 1.00 94.38 125 ALA A N 1
ATOM 975 C CA . ALA A 1 125 ? -3.827 17.650 12.846 1.00 94.38 125 ALA A CA 1
ATOM 976 C C . ALA A 1 125 ? -2.980 17.890 14.109 1.00 94.38 125 ALA A C 1
ATOM 978 O O . ALA A 1 125 ? -3.147 18.899 14.799 1.00 94.38 125 ALA A O 1
ATOM 979 N N . ALA A 1 126 ? -2.026 17.002 14.408 1.00 95.25 126 ALA A N 1
ATOM 980 C CA . ALA A 1 126 ? -1.079 17.206 15.499 1.00 95.25 126 ALA A CA 1
ATOM 981 C C . ALA A 1 126 ? -0.227 18.465 15.286 1.00 95.25 126 ALA A C 1
ATOM 983 O O . ALA A 1 126 ? -0.092 19.272 16.211 1.00 95.25 126 ALA A O 1
ATOM 984 N N . ARG A 1 127 ? 0.300 18.666 14.068 1.00 95.44 127 ARG A N 1
ATOM 985 C CA . ARG A 1 127 ? 1.096 19.850 13.708 1.00 95.44 127 ARG A CA 1
ATOM 986 C C . ARG A 1 127 ? 0.288 21.137 13.819 1.00 95.44 127 ARG A C 1
ATOM 988 O O . ARG A 1 127 ? 0.793 22.108 14.379 1.00 95.44 127 ARG A O 1
ATOM 995 N N . GLU A 1 128 ? -0.962 21.137 13.363 1.00 94.38 128 GLU A N 1
ATOM 996 C CA . GLU A 1 128 ? -1.869 22.286 13.498 1.00 94.38 128 GLU A CA 1
ATOM 997 C C . GLU A 1 128 ? -2.115 22.670 14.963 1.00 94.38 128 GLU A C 1
ATOM 999 O O . GLU A 1 128 ? -2.228 23.850 15.290 1.00 94.38 128 GLU A O 1
ATOM 1004 N N . ARG A 1 129 ? -2.129 21.687 15.873 1.00 93.19 129 ARG A N 1
ATOM 1005 C CA . ARG A 1 129 ? -2.237 21.912 17.325 1.00 93.19 129 ARG A CA 1
ATOM 1006 C C . ARG A 1 129 ? -0.881 22.086 18.024 1.00 93.19 129 ARG A C 1
ATOM 1008 O O . ARG A 1 129 ? -0.804 21.956 19.246 1.00 93.19 129 ARG A O 1
ATOM 1015 N N . GLY A 1 130 ? 0.196 22.347 17.280 1.00 92.31 130 GLY A N 1
ATOM 1016 C CA . GLY A 1 130 ? 1.533 22.590 17.833 1.00 92.31 130 GLY A CA 1
ATOM 1017 C C . GLY A 1 130 ? 2.160 21.380 18.535 1.00 92.31 130 GLY A C 1
ATOM 1018 O O . GLY A 1 130 ? 3.046 21.539 19.372 1.00 92.31 130 GLY A O 1
ATOM 1019 N N . SER A 1 131 ? 1.687 20.172 18.230 1.00 92.69 131 SER A N 1
ATOM 1020 C CA . SER A 1 131 ? 2.185 18.914 18.786 1.00 92.69 131 SER A CA 1
ATOM 1021 C C . SER A 1 131 ? 3.114 18.210 17.797 1.00 92.69 131 SER A C 1
ATOM 1023 O O . SER A 1 131 ? 2.933 18.2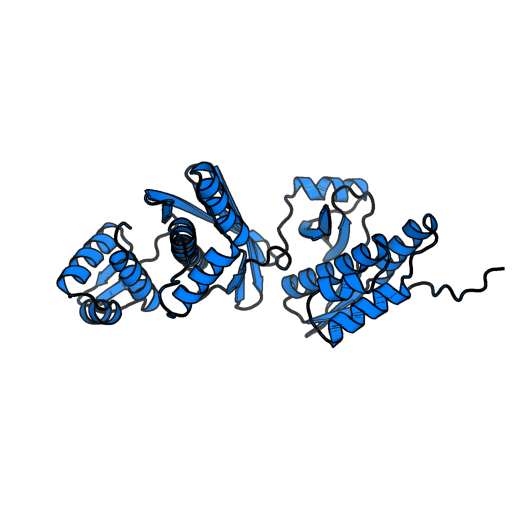86 16.582 1.00 92.69 131 SER A O 1
ATOM 1025 N N . SER A 1 132 ? 4.112 17.492 18.312 1.00 92.25 132 SER A N 1
ATOM 1026 C CA . SER A 1 132 ? 4.932 16.608 17.483 1.00 92.25 132 SER A CA 1
ATOM 1027 C C . SER A 1 132 ? 4.205 15.290 17.215 1.00 92.25 132 SER A C 1
ATOM 1029 O O . SER A 1 132 ? 3.436 14.803 18.043 1.00 92.25 132 SER A O 1
ATOM 1031 N N . PHE A 1 133 ? 4.462 14.704 16.047 1.00 95.38 133 PHE A N 1
ATOM 1032 C CA . PHE A 1 133 ? 3.915 13.412 15.650 1.00 95.38 133 PHE A CA 1
ATOM 1033 C C . PHE A 1 133 ? 4.934 12.636 14.821 1.00 95.38 133 PHE A C 1
ATOM 1035 O O . PHE A 1 133 ? 5.742 13.217 14.096 1.00 95.38 133 PHE A O 1
ATOM 1042 N N . SER A 1 134 ? 4.894 11.310 14.918 1.00 94.19 134 SER A N 1
ATOM 1043 C CA . SER A 1 134 ? 5.707 10.423 14.093 1.00 94.19 134 SER A CA 1
ATOM 1044 C C . SER A 1 134 ? 4.866 9.246 13.614 1.00 94.19 134 SER A C 1
ATOM 1046 O O . SER A 1 134 ? 4.471 8.404 14.419 1.00 94.19 134 SER A O 1
ATOM 1048 N N . VAL A 1 135 ? 4.671 9.151 12.294 1.00 93.31 135 VAL A N 1
ATOM 1049 C CA . VAL A 1 135 ? 3.966 8.039 11.627 1.00 93.31 135 VAL A CA 1
ATOM 1050 C C . VAL A 1 135 ? 4.562 6.696 12.044 1.00 93.31 135 VAL A C 1
ATOM 1052 O O . VAL A 1 135 ? 3.858 5.821 12.541 1.00 93.31 135 VAL A O 1
ATOM 1055 N N . LYS A 1 136 ? 5.892 6.559 11.956 1.00 91.44 136 LYS A N 1
ATOM 1056 C CA . LYS A 1 136 ? 6.610 5.338 12.350 1.00 91.44 136 LYS A CA 1
ATOM 1057 C C . LYS A 1 136 ? 6.346 4.952 13.806 1.00 91.44 136 LYS A C 1
ATOM 1059 O O . LYS A 1 136 ? 6.226 3.775 14.136 1.00 91.44 136 LYS A O 1
ATOM 1064 N N . LYS A 1 137 ? 6.271 5.940 14.696 1.00 92.81 137 LYS A N 1
ATOM 1065 C CA . LYS A 1 137 ? 6.024 5.718 16.120 1.00 92.81 137 LYS A CA 1
ATOM 1066 C C . LYS A 1 137 ? 4.570 5.329 16.382 1.00 92.81 137 LYS A C 1
ATOM 1068 O O . LYS A 1 137 ? 4.358 4.367 17.111 1.00 92.81 137 LYS A O 1
ATOM 1073 N N . ALA A 1 138 ? 3.604 5.993 15.746 1.00 94.06 138 ALA A N 1
ATOM 1074 C CA . ALA A 1 138 ? 2.190 5.619 15.790 1.00 94.06 138 ALA A CA 1
ATOM 1075 C C . ALA A 1 138 ? 1.966 4.192 15.265 1.00 94.06 138 ALA A C 1
ATOM 1077 O O . ALA A 1 138 ? 1.329 3.379 15.930 1.00 94.06 138 ALA A O 1
ATOM 1078 N N . TYR A 1 139 ? 2.590 3.835 14.142 1.00 93.44 139 TYR A N 1
ATOM 1079 C CA . TYR A 1 139 ? 2.515 2.480 13.600 1.00 93.44 139 TYR A CA 1
ATOM 1080 C C . TYR A 1 139 ? 3.140 1.426 14.527 1.00 93.44 139 TYR A C 1
ATOM 1082 O O . TYR A 1 139 ? 2.594 0.339 14.708 1.00 93.44 139 TYR A O 1
ATOM 1090 N N . ASN A 1 140 ? 4.253 1.750 15.191 1.00 91.31 140 ASN A N 1
ATOM 1091 C CA . ASN A 1 140 ? 4.838 0.868 16.203 1.00 91.31 140 ASN A CA 1
ATOM 1092 C C . ASN A 1 140 ? 3.913 0.673 17.415 1.00 91.31 140 ASN A C 1
ATOM 1094 O O . ASN A 1 140 ? 3.861 -0.428 17.965 1.00 91.31 140 ASN A O 1
ATOM 1098 N N . VAL A 1 141 ? 3.187 1.715 17.837 1.00 90.94 141 VAL A N 1
ATOM 1099 C CA . VAL A 1 141 ? 2.156 1.604 18.884 1.00 90.94 141 VAL A CA 1
ATOM 1100 C C . VAL A 1 141 ? 1.041 0.679 18.415 1.00 90.94 141 VAL A C 1
ATOM 1102 O O . VAL A 1 141 ? 0.729 -0.281 19.115 1.00 90.94 141 VAL A O 1
ATOM 1105 N N . PHE A 1 142 ? 0.510 0.911 17.213 1.00 92.19 142 PHE A N 1
ATOM 1106 C CA . PHE A 1 142 ? -0.502 0.068 16.577 1.00 92.19 142 PHE A CA 1
ATOM 1107 C C . PHE A 1 142 ? -0.085 -1.411 16.578 1.00 92.19 142 PHE A C 1
ATOM 1109 O O . PHE A 1 142 ? -0.797 -2.250 17.130 1.00 92.19 142 PHE A O 1
ATOM 1116 N N . ARG A 1 143 ? 1.115 -1.731 16.071 1.00 90.12 143 ARG A N 1
ATOM 1117 C CA . ARG A 1 143 ? 1.625 -3.110 16.034 1.00 90.12 143 ARG A CA 1
ATOM 1118 C C . ARG A 1 143 ? 1.729 -3.734 17.418 1.00 90.12 143 ARG A C 1
ATOM 1120 O O . ARG A 1 143 ? 1.305 -4.866 17.615 1.00 90.12 143 ARG A O 1
ATOM 1127 N N . ARG A 1 144 ? 2.279 -3.009 18.395 1.00 87.50 144 ARG A N 1
ATOM 1128 C CA . ARG A 1 144 ? 2.430 -3.532 19.761 1.00 87.50 144 ARG A CA 1
ATOM 1129 C C . ARG A 1 144 ? 1.093 -3.810 20.433 1.00 87.50 144 ARG A C 1
ATOM 1131 O O . ARG A 1 144 ? 0.996 -4.796 21.158 1.00 87.50 144 ARG A O 1
ATOM 1138 N N . LEU A 1 145 ? 0.095 -2.956 20.204 1.00 82.81 145 LEU A N 1
ATOM 1139 C CA . LEU A 1 145 ? -1.258 -3.157 20.715 1.00 82.81 145 LEU A CA 1
ATOM 1140 C C . LEU A 1 145 ? -1.906 -4.392 20.083 1.00 82.81 145 LEU A C 1
ATOM 1142 O O . LEU A 1 145 ? -2.426 -5.229 20.815 1.00 82.81 145 LEU A O 1
ATOM 1146 N N . MET A 1 146 ? -1.798 -4.549 18.760 1.00 81.56 146 MET A N 1
ATOM 1147 C CA . MET A 1 146 ? -2.302 -5.731 18.047 1.00 81.56 146 MET A CA 1
ATOM 1148 C C . MET A 1 146 ? -1.598 -7.026 18.479 1.00 81.56 146 MET A C 1
ATOM 1150 O O . MET A 1 146 ? -2.228 -8.073 18.561 1.00 81.56 146 MET A O 1
ATOM 1154 N N . GLU A 1 147 ? -0.309 -6.958 18.818 1.00 82.25 147 GLU A N 1
ATOM 1155 C CA . GLU A 1 147 ? 0.478 -8.092 19.326 1.00 82.25 147 GLU A CA 1
ATOM 1156 C C . GLU A 1 147 ? 0.292 -8.343 20.840 1.00 82.25 147 GLU A C 1
ATOM 1158 O O . GLU A 1 147 ? 0.974 -9.196 21.407 1.00 82.25 147 GLU A O 1
ATOM 1163 N N . GLY A 1 148 ? -0.568 -7.583 21.530 1.00 76.19 148 GLY A N 1
ATOM 1164 C CA . GLY A 1 148 ? -0.806 -7.729 22.972 1.00 76.19 148 GLY A CA 1
ATOM 1165 C C . GLY A 1 148 ? 0.384 -7.343 23.865 1.00 76.19 148 GLY A C 1
ATOM 1166 O O . GLY A 1 148 ? 0.411 -7.670 25.049 1.00 76.19 148 GLY A O 1
ATOM 1167 N N . LYS A 1 149 ? 1.384 -6.626 23.333 1.00 77.88 149 LYS A N 1
ATOM 1168 C CA . LYS A 1 149 ? 2.652 -6.295 24.019 1.00 77.88 149 LYS A CA 1
ATOM 1169 C C . LYS A 1 149 ? 2.586 -5.038 24.906 1.00 77.88 149 LYS A C 1
ATOM 1171 O O . LYS A 1 149 ? 3.630 -4.546 25.348 1.00 77.88 149 LYS A O 1
ATOM 1176 N N . GLY A 1 150 ? 1.387 -4.519 25.173 1.00 66.81 150 GLY A N 1
ATOM 1177 C CA . GLY A 1 150 ? 1.139 -3.413 26.106 1.00 66.81 150 GLY A CA 1
ATOM 1178 C C . GLY A 1 150 ? 1.712 -2.045 25.696 1.00 66.81 150 GLY A C 1
ATOM 1179 O O . GLY A 1 150 ? 2.161 -1.842 24.564 1.00 66.81 150 GLY A O 1
ATOM 1180 N N . GLU A 1 151 ? 1.672 -1.100 26.646 1.00 62.41 151 GLU A N 1
ATOM 1181 C CA . GLU A 1 151 ? 1.928 0.336 26.448 1.00 62.41 151 GLU A CA 1
ATOM 1182 C C . GLU A 1 151 ? 3.312 0.680 25.872 1.00 62.41 151 GLU A C 1
ATOM 1184 O O . GLU A 1 151 ? 4.341 0.073 26.187 1.00 62.41 151 GLU A O 1
ATOM 1189 N N . VAL A 1 152 ? 3.344 1.746 25.066 1.00 68.94 152 VAL A N 1
ATOM 1190 C CA . VAL A 1 152 ? 4.569 2.333 24.517 1.00 68.94 152 VAL A CA 1
ATOM 1191 C C . VAL A 1 152 ? 4.950 3.549 25.350 1.00 68.94 152 VAL A C 1
ATOM 1193 O O . VAL A 1 152 ? 4.408 4.633 25.158 1.00 68.94 152 VAL A O 1
ATOM 1196 N N . LYS A 1 153 ? 5.927 3.376 26.248 1.00 67.06 153 LYS A N 1
ATOM 1197 C CA . LYS A 1 153 ? 6.370 4.392 27.227 1.00 67.06 153 LYS A CA 1
ATOM 1198 C C . LYS A 1 153 ? 6.821 5.734 26.631 1.00 67.06 153 LYS A C 1
ATOM 1200 O O . LYS A 1 153 ? 7.027 6.681 27.379 1.00 67.06 153 LYS A O 1
ATOM 1205 N N . SER A 1 154 ? 7.020 5.817 25.318 1.00 79.06 154 SER A N 1
ATOM 1206 C CA . SER A 1 154 ? 7.482 7.025 24.634 1.00 79.06 154 SER A CA 1
ATOM 1207 C C . SER A 1 154 ? 6.441 7.672 23.722 1.00 79.06 154 SER A C 1
ATOM 1209 O O . SER A 1 154 ? 6.731 8.744 23.202 1.00 79.06 154 SER A O 1
ATOM 1211 N N . ALA A 1 155 ? 5.270 7.068 23.486 1.00 84.25 155 ALA A N 1
ATOM 1212 C CA . ALA A 1 155 ? 4.250 7.601 22.575 1.00 84.25 155 ALA A CA 1
ATOM 1213 C C . ALA A 1 155 ? 3.496 8.794 23.181 1.00 84.25 155 ALA A C 1
ATOM 1215 O O . ALA A 1 155 ? 3.115 8.753 24.347 1.00 84.25 155 ALA A O 1
ATOM 1216 N N . GLY A 1 156 ? 3.308 9.858 22.394 1.00 89.06 156 GLY A N 1
ATOM 1217 C CA . GLY A 1 156 ? 2.433 10.964 22.766 1.00 89.06 156 GLY A CA 1
ATOM 1218 C C . GLY A 1 156 ? 0.965 10.613 22.523 1.00 89.06 156 GLY A C 1
ATOM 1219 O O . GLY A 1 156 ? 0.641 9.577 21.937 1.00 89.06 156 GLY A O 1
ATOM 1220 N N . GLN A 1 157 ? 0.064 11.490 22.978 1.00 90.56 157 GLN A N 1
ATOM 1221 C CA . GLN A 1 157 ? -1.382 11.280 22.846 1.00 90.56 157 GLN A CA 1
ATOM 1222 C C . GLN A 1 157 ? -1.803 11.093 21.384 1.00 90.56 157 GLN A C 1
ATOM 1224 O O . GLN A 1 157 ? -2.611 10.221 21.095 1.00 90.56 157 GLN A O 1
ATOM 1229 N N . TRP A 1 158 ? -1.231 11.868 20.460 1.00 94.56 158 TRP A N 1
ATOM 1230 C CA . TRP A 1 158 ? -1.568 11.780 19.041 1.00 94.56 158 TRP A CA 1
ATOM 1231 C C . TRP A 1 158 ? -1.162 10.448 18.416 1.00 94.56 158 TRP A C 1
ATOM 1233 O O . TRP A 1 158 ? -1.936 9.883 17.650 1.00 94.56 158 TRP A O 1
ATOM 1243 N N . GLU A 1 159 ? 0.013 9.909 18.750 1.00 94.31 159 GLU A N 1
ATOM 1244 C CA . GLU A 1 159 ? 0.426 8.591 18.259 1.00 94.31 159 GLU A CA 1
ATOM 1245 C C . GLU A 1 159 ? -0.438 7.464 18.832 1.00 94.31 159 GLU A C 1
ATOM 1247 O O . GLU A 1 159 ? -0.712 6.490 18.131 1.00 94.31 159 GLU A O 1
ATOM 1252 N N . ILE A 1 160 ? -0.880 7.598 20.086 1.00 90.44 160 ILE A N 1
ATOM 1253 C CA . ILE A 1 160 ? -1.808 6.652 20.716 1.00 90.44 160 ILE A CA 1
ATOM 1254 C C . ILE A 1 160 ? -3.181 6.736 20.045 1.00 90.44 160 ILE A C 1
ATOM 1256 O O . ILE A 1 160 ? -3.721 5.707 19.646 1.00 90.44 160 ILE A O 1
ATOM 1260 N N . ASP A 1 161 ? -3.724 7.940 19.869 1.00 92.38 161 ASP A N 1
ATOM 1261 C CA . ASP A 1 161 ? -5.017 8.155 19.219 1.00 92.38 161 ASP A CA 1
ATOM 1262 C C . ASP A 1 161 ? -4.999 7.610 17.787 1.00 92.38 161 ASP A C 1
ATOM 1264 O O . ASP A 1 161 ? -5.893 6.850 17.416 1.00 92.38 161 ASP A O 1
ATOM 1268 N N . ALA A 1 162 ? -3.953 7.906 17.010 1.00 94.75 162 ALA A N 1
ATOM 1269 C CA . ALA A 1 162 ? -3.780 7.390 15.653 1.00 94.75 162 ALA A CA 1
ATOM 1270 C C . ALA A 1 162 ? -3.752 5.856 15.627 1.00 94.75 162 ALA A C 1
ATOM 1272 O O . ALA A 1 162 ? -4.450 5.232 14.831 1.00 94.75 162 ALA A O 1
ATOM 1273 N N . ALA A 1 163 ? -3.000 5.234 16.540 1.00 91.62 163 ALA A N 1
ATOM 1274 C CA . ALA A 1 163 ? -2.906 3.783 16.635 1.00 91.62 163 ALA A CA 1
ATOM 1275 C C . ALA A 1 163 ? -4.246 3.124 16.993 1.00 91.62 163 ALA A C 1
ATOM 1277 O O . ALA A 1 163 ? -4.649 2.161 16.346 1.00 91.62 163 ALA A O 1
ATOM 1278 N N . LEU A 1 164 ? -4.963 3.643 17.993 1.00 88.88 164 LEU A N 1
ATOM 1279 C CA . LEU A 1 164 ? -6.275 3.113 18.387 1.00 88.88 164 LEU A CA 1
ATOM 1280 C C . LEU A 1 164 ? -7.309 3.273 17.271 1.00 88.88 164 LEU A C 1
ATOM 1282 O O . LEU A 1 164 ? -8.136 2.391 17.045 1.00 88.88 164 LEU A O 1
ATOM 1286 N N . SER A 1 165 ? -7.243 4.391 16.559 1.00 92.38 165 SER A N 1
ATOM 1287 C CA . SER A 1 165 ? -8.136 4.685 15.442 1.00 92.38 165 SER A CA 1
ATOM 1288 C C . SER A 1 165 ? -7.839 3.796 14.245 1.00 92.38 165 SER A C 1
ATOM 1290 O O . SER A 1 165 ? -8.773 3.300 13.624 1.00 92.38 165 SER A O 1
ATOM 1292 N N . ALA A 1 166 ? -6.563 3.497 13.990 1.00 93.50 166 ALA A N 1
ATOM 1293 C CA . ALA A 1 166 ? -6.151 2.530 12.983 1.00 93.50 166 ALA A CA 1
ATOM 1294 C C . ALA A 1 166 ? -6.674 1.124 13.308 1.00 93.50 166 ALA A C 1
ATOM 1296 O O . ALA A 1 166 ? -7.173 0.454 12.415 1.00 93.50 166 ALA A O 1
ATOM 1297 N N . ILE A 1 167 ? -6.655 0.687 14.575 1.00 88.75 167 ILE A N 1
ATOM 1298 C CA . ILE A 1 167 ? -7.247 -0.604 14.983 1.00 88.75 167 ILE A CA 1
ATOM 1299 C C . ILE A 1 167 ? -8.751 -0.641 14.683 1.00 88.75 167 ILE A C 1
ATOM 1301 O O . ILE A 1 167 ? -9.254 -1.623 14.138 1.00 88.75 167 ILE A O 1
ATOM 1305 N N . LEU A 1 168 ? -9.471 0.427 15.034 1.00 88.94 168 LEU A N 1
ATOM 1306 C CA . LEU A 1 168 ? -10.907 0.547 14.775 1.00 88.94 168 LEU A CA 1
ATOM 1307 C C . LEU A 1 168 ? -11.218 0.546 13.272 1.00 88.94 168 LEU A C 1
ATOM 1309 O O . LEU A 1 168 ? -12.123 -0.158 12.835 1.00 88.94 168 LEU A O 1
ATOM 1313 N N . LEU A 1 169 ? -10.431 1.283 12.493 1.00 91.44 169 LEU A N 1
ATOM 1314 C CA . LEU A 1 169 ? -10.511 1.350 11.037 1.00 91.44 169 LEU A CA 1
ATOM 1315 C C . LEU A 1 169 ? -10.266 -0.018 10.394 1.00 91.44 169 LEU A C 1
ATOM 1317 O O . LEU A 1 169 ? -11.095 -0.488 9.623 1.00 91.44 169 LEU A O 1
ATOM 1321 N N . CYS A 1 170 ? -9.179 -0.693 10.775 1.00 90.00 170 CYS A N 1
ATOM 1322 C CA . CYS A 1 170 ? -8.877 -2.062 10.356 1.00 90.00 170 CYS A CA 1
ATOM 1323 C C . CYS A 1 170 ? -10.039 -3.008 10.678 1.00 90.00 170 CYS A C 1
ATOM 1325 O O . CYS A 1 170 ? -10.338 -3.926 9.917 1.00 90.00 170 CYS A O 1
ATOM 1327 N N . GLY A 1 171 ? -10.707 -2.771 11.810 1.00 83.94 171 GLY A N 1
ATOM 1328 C CA . GLY A 1 171 ? -11.864 -3.548 12.203 1.00 83.94 171 GLY A CA 1
ATOM 1329 C C . GLY A 1 171 ? -13.071 -3.368 11.297 1.00 83.94 171 GLY A C 1
ATOM 1330 O O . GLY A 1 171 ? -13.643 -4.362 10.854 1.00 83.94 171 GLY A O 1
ATOM 1331 N N . ALA A 1 172 ? -13.393 -2.118 10.971 1.00 84.75 172 ALA A N 1
ATOM 1332 C CA . ALA A 1 172 ? -14.468 -1.789 10.045 1.00 84.75 172 ALA A CA 1
ATOM 1333 C C . ALA A 1 172 ? -14.207 -2.334 8.635 1.00 84.75 172 ALA A C 1
ATOM 1335 O O . ALA A 1 172 ? -15.103 -2.929 8.054 1.00 84.75 172 ALA A O 1
ATOM 1336 N N . ILE A 1 173 ? -12.975 -2.213 8.127 1.00 86.31 173 ILE A N 1
ATOM 1337 C CA . ILE A 1 173 ? -12.585 -2.758 6.815 1.00 86.31 173 ILE A CA 1
ATOM 1338 C C . ILE A 1 173 ? -12.797 -4.276 6.775 1.00 86.31 173 ILE A C 1
ATOM 1340 O O . ILE A 1 173 ? -13.405 -4.799 5.846 1.00 86.31 173 ILE A O 1
ATOM 1344 N N . ALA A 1 174 ? -12.308 -4.997 7.787 1.00 83.44 174 ALA A N 1
ATOM 1345 C CA . ALA A 1 174 ? -12.459 -6.447 7.846 1.00 83.44 174 ALA A CA 1
ATOM 1346 C C . ALA A 1 174 ? -13.937 -6.867 7.927 1.00 83.44 174 ALA A C 1
ATOM 1348 O O . ALA A 1 174 ? -14.335 -7.831 7.282 1.00 83.44 174 ALA A O 1
ATOM 1349 N N . GLU A 1 175 ? -14.761 -6.131 8.678 1.00 76.69 175 GLU A N 1
ATOM 1350 C CA . GLU A 1 175 ? -16.206 -6.375 8.767 1.00 76.69 175 GLU A CA 1
ATOM 1351 C C . GLU A 1 175 ? -16.926 -6.105 7.441 1.00 76.69 175 GLU A C 1
ATOM 1353 O O . GLU A 1 175 ? -17.732 -6.929 7.014 1.00 76.69 175 GLU A O 1
ATOM 1358 N N . GLU A 1 176 ? -16.610 -4.994 6.773 1.00 77.19 176 GLU A N 1
ATOM 1359 C CA . GLU A 1 176 ? -17.175 -4.618 5.472 1.00 77.19 176 GLU A CA 1
ATOM 1360 C C . GLU A 1 176 ? -16.861 -5.660 4.392 1.00 77.19 176 GLU A C 1
ATOM 1362 O O . GLU A 1 176 ? -17.706 -5.970 3.553 1.00 77.19 176 GLU A O 1
ATOM 1367 N N . LEU A 1 177 ? -15.661 -6.242 4.442 1.00 76.56 177 LEU A N 1
ATOM 1368 C CA . LEU A 1 177 ? -15.189 -7.220 3.464 1.00 76.56 177 LEU A CA 1
ATOM 1369 C C . LEU A 1 177 ? -15.439 -8.683 3.859 1.00 76.56 177 LEU A C 1
ATOM 1371 O O . LEU A 1 177 ? -15.158 -9.571 3.056 1.00 76.56 177 LEU A O 1
ATOM 1375 N N . GLY A 1 178 ? -15.943 -8.947 5.068 1.00 72.44 178 GLY A N 1
ATOM 1376 C CA . GLY A 1 178 ? -16.139 -10.304 5.586 1.00 72.44 178 GLY A CA 1
ATOM 1377 C C . GLY A 1 178 ? -14.836 -11.085 5.804 1.00 72.44 178 GLY A C 1
ATOM 1378 O O . GLY A 1 178 ? -14.812 -12.296 5.598 1.00 72.44 178 GLY A O 1
ATOM 1379 N N . LEU A 1 179 ? -13.756 -10.402 6.189 1.00 75.94 179 LEU A N 1
ATOM 1380 C CA . LEU A 1 179 ? -12.426 -10.981 6.393 1.00 75.94 179 LEU A CA 1
ATOM 1381 C C . LEU A 1 179 ? -12.176 -11.318 7.867 1.00 75.94 179 LEU A C 1
ATOM 1383 O O . LEU A 1 179 ? -12.541 -10.553 8.763 1.00 75.94 179 LEU A O 1
ATOM 1387 N N . ASP A 1 180 ? -11.482 -12.429 8.119 1.00 70.12 180 ASP A N 1
ATOM 1388 C CA . ASP A 1 180 ? -11.061 -12.807 9.475 1.00 70.12 180 ASP A CA 1
ATOM 1389 C C . ASP A 1 180 ? -9.847 -11.998 9.954 1.00 70.12 180 ASP A C 1
ATOM 1391 O O . ASP A 1 180 ? -9.744 -11.661 11.136 1.00 70.12 180 ASP A O 1
ATOM 1395 N N . TYR A 1 181 ? -8.939 -11.647 9.043 1.00 74.81 181 TYR A N 1
ATOM 1396 C CA . TYR A 1 181 ? -7.774 -10.821 9.332 1.00 74.81 181 TYR A CA 1
ATOM 1397 C C . TYR A 1 181 ? -7.439 -9.900 8.158 1.00 74.81 181 TYR A C 1
ATOM 1399 O O . TYR A 1 181 ? -7.826 -10.142 7.017 1.00 74.81 181 TYR A O 1
ATOM 1407 N N . ILE A 1 182 ? -6.705 -8.828 8.458 1.00 84.12 182 ILE A N 1
ATOM 1408 C CA . ILE A 1 182 ? -6.069 -7.981 7.452 1.00 84.12 182 ILE A CA 1
ATOM 1409 C C . ILE A 1 182 ? -4.594 -7.826 7.796 1.00 84.12 182 ILE A C 1
ATOM 1411 O O . ILE A 1 182 ? -4.205 -7.800 8.968 1.00 84.12 182 ILE A O 1
ATOM 1415 N N . ILE A 1 183 ? -3.778 -7.697 6.766 1.00 86.88 183 ILE A N 1
ATOM 1416 C CA . ILE A 1 183 ? -2.367 -7.366 6.863 1.00 86.88 183 ILE A CA 1
ATOM 1417 C C . ILE A 1 183 ? -2.244 -5.853 6.698 1.00 86.88 183 ILE A C 1
ATOM 1419 O O . ILE A 1 183 ? -2.877 -5.245 5.840 1.00 86.88 183 ILE A O 1
ATOM 1423 N N . THR A 1 184 ? -1.424 -5.220 7.527 1.00 89.12 184 THR A N 1
ATOM 1424 C CA . THR A 1 184 ? -1.199 -3.774 7.460 1.00 89.12 184 THR A CA 1
ATOM 1425 C C . THR A 1 184 ? 0.254 -3.468 7.152 1.00 89.12 184 THR A C 1
ATOM 1427 O O . THR A 1 184 ? 1.157 -4.177 7.607 1.00 89.12 184 THR A O 1
ATOM 1430 N N . THR A 1 185 ? 0.488 -2.362 6.459 1.00 87.88 185 THR A N 1
ATOM 1431 C CA . THR A 1 185 ? 1.819 -1.788 6.260 1.00 87.88 185 THR A CA 1
ATOM 1432 C C . THR A 1 185 ? 1.783 -0.267 6.429 1.00 87.88 185 THR A C 1
ATOM 1434 O O . THR A 1 185 ? 0.711 0.323 6.526 1.00 87.88 185 THR A O 1
ATOM 1437 N N . ILE A 1 186 ? 2.960 0.349 6.516 1.00 83.62 186 ILE A N 1
ATOM 1438 C CA . ILE A 1 186 ? 3.163 1.793 6.274 1.00 83.62 186 ILE A CA 1
ATOM 1439 C C . ILE A 1 186 ? 4.189 2.012 5.157 1.00 83.62 186 ILE A C 1
ATOM 1441 O O . ILE A 1 186 ? 4.878 3.027 5.092 1.00 83.62 186 ILE A O 1
ATOM 1445 N N . ASP A 1 187 ? 4.400 0.972 4.359 1.00 74.19 187 ASP A N 1
ATOM 1446 C CA . ASP A 1 187 ? 5.258 1.019 3.196 1.00 74.19 187 ASP A CA 1
ATOM 1447 C C . ASP A 1 187 ? 4.397 1.341 1.977 1.00 74.19 187 ASP A C 1
ATOM 1449 O O . ASP A 1 187 ? 4.015 0.456 1.210 1.00 74.19 187 ASP A O 1
ATOM 1453 N N . SER A 1 188 ? 4.108 2.630 1.811 1.00 64.12 188 SER A N 1
ATOM 1454 C CA . SER A 1 188 ? 3.401 3.176 0.647 1.00 64.12 188 SER A CA 1
ATOM 1455 C C . SER A 1 188 ? 4.119 2.931 -0.676 1.00 64.12 188 SER A C 1
ATOM 1457 O O . SER A 1 188 ? 3.557 3.155 -1.744 1.00 64.12 188 SER A O 1
ATOM 1459 N N . THR A 1 189 ? 5.363 2.449 -0.626 1.00 64.69 189 THR A N 1
ATOM 1460 C CA . THR A 1 189 ? 6.192 2.212 -1.802 1.00 64.69 189 THR A CA 1
ATOM 1461 C C . THR A 1 189 ? 6.069 0.796 -2.365 1.00 64.69 189 THR A C 1
ATOM 1463 O O . THR A 1 189 ? 6.553 0.546 -3.471 1.00 64.69 189 THR A O 1
ATOM 1466 N N . SER A 1 190 ? 5.450 -0.135 -1.627 1.00 66.75 190 SER A N 1
ATOM 1467 C CA . SER A 1 190 ? 5.266 -1.529 -2.057 1.00 66.75 190 SER A CA 1
ATOM 1468 C C . SER A 1 190 ? 3.825 -1.909 -2.384 1.00 66.75 190 SER A C 1
ATOM 1470 O O . SER A 1 190 ? 3.606 -3.013 -2.888 1.00 66.75 190 SER A O 1
ATOM 1472 N N . ILE A 1 191 ? 2.855 -1.020 -2.141 1.00 77.81 191 ILE A N 1
ATOM 1473 C CA . ILE A 1 191 ? 1.468 -1.211 -2.575 1.00 77.81 191 ILE A CA 1
ATOM 1474 C C . ILE A 1 191 ? 1.171 -0.227 -3.710 1.00 77.81 191 ILE A C 1
ATOM 1476 O O . ILE A 1 191 ? 1.207 0.981 -3.473 1.00 77.81 191 ILE A O 1
ATOM 1480 N N . PRO A 1 192 ? 0.887 -0.709 -4.935 1.00 80.44 192 PRO A N 1
ATOM 1481 C CA . PRO A 1 192 ? 0.500 0.171 -6.027 1.00 80.44 192 PRO A CA 1
ATOM 1482 C C . PRO A 1 192 ? -0.783 0.923 -5.675 1.00 80.44 192 PRO A C 1
ATOM 1484 O O . PRO A 1 192 ? -1.753 0.330 -5.199 1.00 80.44 192 PRO A O 1
ATOM 1487 N N . ARG A 1 193 ? -0.810 2.223 -5.962 1.00 83.00 193 ARG A N 1
ATOM 1488 C CA . ARG A 1 193 ? -2.023 3.028 -5.844 1.00 83.00 193 ARG A CA 1
ATOM 1489 C C . ARG A 1 193 ? -2.763 3.034 -7.172 1.00 83.00 193 ARG A C 1
ATOM 1491 O O . ARG A 1 193 ? -2.152 3.284 -8.210 1.00 83.00 193 ARG A O 1
ATOM 1498 N N . ARG A 1 194 ? -4.074 2.812 -7.148 1.00 83.00 194 ARG A N 1
ATOM 1499 C CA . ARG A 1 194 ? -4.896 2.903 -8.353 1.00 83.00 194 ARG A CA 1
ATOM 1500 C C . ARG A 1 194 ? -4.862 4.325 -8.916 1.00 83.00 194 ARG A C 1
ATOM 1502 O O . ARG A 1 194 ? -4.928 5.305 -8.183 1.00 83.00 194 ARG A O 1
ATOM 1509 N N . VAL A 1 195 ? -4.726 4.413 -10.229 1.00 84.56 195 VAL A N 1
ATOM 1510 C CA . VAL A 1 195 ? -4.756 5.668 -10.976 1.00 84.56 195 VAL A CA 1
ATOM 1511 C C . VAL A 1 195 ? -6.184 5.891 -11.451 1.00 84.56 195 VAL A C 1
ATOM 1513 O O . VAL A 1 195 ? -6.821 4.961 -11.954 1.00 84.56 195 VAL A O 1
ATOM 1516 N N . GLU A 1 196 ? -6.691 7.107 -11.263 1.00 81.06 196 GLU A N 1
ATOM 1517 C CA . GLU A 1 196 ? -8.016 7.484 -11.749 1.00 81.06 196 GLU A CA 1
ATOM 1518 C C . GLU A 1 196 ? -8.046 7.453 -13.280 1.00 81.06 196 GLU A C 1
ATOM 1520 O O . GLU A 1 196 ? -7.037 7.670 -13.959 1.00 81.06 196 GLU A O 1
ATOM 1525 N N . ARG A 1 197 ? -9.218 7.144 -13.833 1.00 80.50 197 ARG A N 1
ATOM 1526 C CA . ARG A 1 197 ? -9.376 6.855 -15.260 1.00 80.50 197 ARG A CA 1
ATOM 1527 C C . ARG A 1 197 ? -8.932 8.018 -16.141 1.00 80.50 197 ARG A C 1
ATOM 1529 O O . ARG A 1 197 ? -8.219 7.812 -17.121 1.00 80.50 197 ARG A O 1
ATOM 1536 N N . GLU A 1 198 ? -9.282 9.231 -15.741 1.00 80.56 198 GLU A N 1
ATOM 1537 C CA . GLU A 1 198 ? -8.960 10.460 -16.458 1.00 80.56 198 GLU A CA 1
ATOM 1538 C C . GLU A 1 198 ? -7.445 10.661 -16.619 1.00 80.56 198 GLU A C 1
ATOM 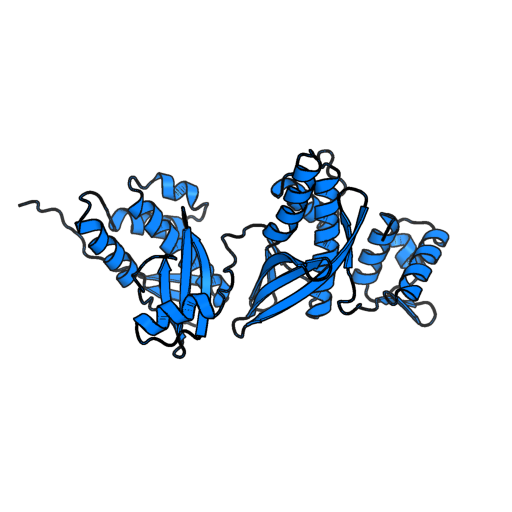1540 O O . GLU A 1 198 ? -6.996 11.244 -17.607 1.00 80.56 198 GLU A O 1
ATOM 1545 N N . GLU A 1 199 ? -6.642 10.171 -15.669 1.00 78.25 199 GLU A N 1
ATOM 1546 C CA . GLU A 1 199 ? -5.192 10.347 -15.696 1.00 78.25 199 GLU A CA 1
ATOM 1547 C C . GLU A 1 199 ? -4.504 9.438 -16.722 1.00 78.25 199 GLU A C 1
ATOM 1549 O O . GLU A 1 199 ? -3.530 9.860 -17.348 1.00 78.25 199 GLU A O 1
ATOM 1554 N N . PHE A 1 200 ? -4.989 8.205 -16.918 1.00 80.69 200 PHE A N 1
ATOM 1555 C CA . PHE A 1 200 ? -4.379 7.267 -17.868 1.00 80.69 200 PHE A CA 1
ATOM 1556 C C . PHE A 1 200 ? -5.039 7.272 -19.252 1.00 80.69 200 PHE A C 1
ATOM 1558 O O . PHE A 1 200 ? -4.388 6.882 -20.223 1.00 80.69 200 PHE A O 1
ATOM 1565 N N . GLU A 1 201 ? -6.293 7.722 -19.379 1.00 78.25 201 GLU A N 1
ATOM 1566 C CA . GLU A 1 201 ? -6.983 7.797 -20.675 1.00 78.25 201 GLU A CA 1
ATOM 1567 C C . GLU A 1 201 ? -6.259 8.721 -21.652 1.00 78.25 201 GLU A C 1
ATOM 1569 O O . GLU A 1 201 ? -5.992 8.321 -22.782 1.00 78.25 201 GLU A O 1
ATOM 1574 N N . CYS A 1 202 ? -5.837 9.901 -21.190 1.00 74.12 202 CYS A N 1
ATOM 1575 C CA . CYS A 1 202 ? -5.070 10.847 -22.001 1.00 74.12 202 CYS A CA 1
ATOM 1576 C C . CYS A 1 202 ? -3.787 10.205 -22.572 1.00 74.12 202 CYS A C 1
ATOM 1578 O O . CYS A 1 202 ? -3.456 10.371 -23.745 1.00 74.12 202 CYS A O 1
ATOM 1580 N N . MET A 1 203 ? -3.097 9.393 -21.764 1.00 75.81 203 MET A N 1
ATOM 1581 C CA . MET A 1 203 ? -1.857 8.717 -22.163 1.00 75.81 203 MET A CA 1
ATOM 1582 C C . MET A 1 203 ? -2.099 7.591 -23.175 1.00 75.81 203 MET A C 1
ATOM 1584 O O . MET A 1 203 ? -1.284 7.377 -24.075 1.00 75.81 203 MET A O 1
ATOM 1588 N N . GLY A 1 204 ? -3.210 6.866 -23.023 1.00 74.62 204 GLY A N 1
ATOM 1589 C CA . GLY A 1 204 ? -3.630 5.825 -23.957 1.00 74.62 204 GLY A CA 1
ATOM 1590 C C . GLY A 1 204 ? -4.071 6.393 -25.307 1.00 74.62 204 GLY A C 1
ATOM 1591 O O . GLY A 1 204 ? -3.632 5.912 -26.355 1.00 74.62 204 GLY A O 1
ATOM 1592 N N . GLU A 1 205 ? -4.876 7.461 -25.296 1.00 77.12 205 GLU A N 1
ATOM 1593 C CA . GLU A 1 205 ? -5.402 8.123 -26.496 1.00 77.12 205 GLU A CA 1
ATOM 1594 C C . GLU A 1 205 ? -4.293 8.667 -27.402 1.00 77.12 205 GLU A C 1
ATOM 1596 O O . GLU A 1 205 ? -4.308 8.411 -28.6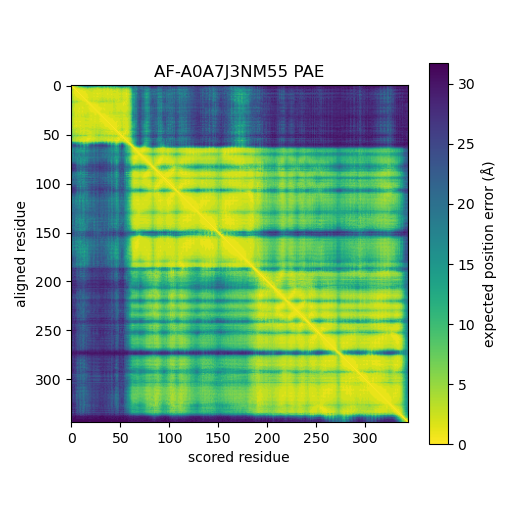08 1.00 77.12 205 GLU A O 1
ATOM 1601 N N . GLU A 1 206 ? -3.280 9.332 -26.832 1.00 73.38 206 GLU A N 1
ATOM 1602 C CA . GLU A 1 206 ? -2.115 9.834 -27.580 1.00 73.38 206 GLU A CA 1
ATOM 1603 C C . GLU A 1 206 ? -1.349 8.727 -28.328 1.00 73.38 206 GLU A C 1
ATOM 1605 O O . GLU A 1 206 ? -0.622 8.997 -29.288 1.00 73.38 206 GLU A O 1
ATOM 1610 N N . ARG A 1 207 ? -1.499 7.472 -27.892 1.00 73.56 207 ARG A N 1
ATOM 1611 C CA . ARG A 1 207 ? -0.764 6.307 -28.396 1.00 73.56 207 ARG A CA 1
ATOM 1612 C C . ARG A 1 207 ? -1.650 5.295 -29.125 1.00 73.56 207 ARG A C 1
ATOM 1614 O O . ARG A 1 207 ? -1.125 4.307 -29.634 1.00 73.56 207 ARG A O 1
ATOM 1621 N N . GLY A 1 208 ? -2.960 5.534 -29.210 1.00 81.25 208 GLY A N 1
ATOM 1622 C CA . GLY A 1 208 ? -3.917 4.602 -29.811 1.00 81.25 208 GLY A CA 1
ATOM 1623 C C . GLY A 1 208 ? -4.070 3.290 -29.030 1.00 81.25 208 GLY A C 1
ATOM 1624 O O . GLY A 1 208 ? -4.378 2.261 -29.631 1.00 81.25 208 GLY A O 1
ATOM 1625 N N . VAL A 1 209 ? -3.831 3.313 -27.714 1.00 83.62 209 VAL A N 1
ATOM 1626 C CA . VAL A 1 209 ? -3.952 2.152 -26.822 1.00 83.62 209 VAL A CA 1
ATOM 1627 C C . VAL A 1 209 ? -5.083 2.397 -25.833 1.00 83.62 209 VAL A C 1
ATOM 1629 O O . VAL A 1 209 ? -5.111 3.405 -25.135 1.00 83.62 209 VAL A O 1
ATOM 1632 N N . GLU A 1 210 ? -6.014 1.453 -25.742 1.00 87.81 210 GLU A N 1
ATOM 1633 C CA . GLU A 1 210 ? -7.107 1.539 -24.780 1.00 87.81 210 GLU A CA 1
ATOM 1634 C C . GLU A 1 210 ? -6.702 0.919 -23.437 1.00 87.81 210 GLU A C 1
ATOM 1636 O O . GLU A 1 210 ? -6.744 -0.302 -23.252 1.00 87.81 210 GLU A O 1
ATOM 1641 N N . ILE A 1 211 ? -6.302 1.784 -22.504 1.00 88.88 211 ILE A N 1
ATOM 1642 C CA . ILE A 1 211 ? -5.918 1.416 -21.140 1.00 88.88 211 ILE A CA 1
ATOM 1643 C C . ILE A 1 211 ? -7.171 1.172 -20.290 1.00 88.88 211 ILE A C 1
ATOM 1645 O O . ILE A 1 211 ? -8.109 1.966 -20.307 1.00 88.88 211 ILE A O 1
ATOM 1649 N N . VAL A 1 212 ? -7.185 0.070 -19.539 1.00 86.06 212 VAL A N 1
ATOM 1650 C CA . VAL A 1 212 ? -8.300 -0.316 -18.652 1.00 86.06 212 VAL A CA 1
ATOM 1651 C C . VAL A 1 212 ? -7.966 -0.199 -17.172 1.00 86.06 212 VAL A C 1
ATOM 1653 O O . VAL A 1 212 ? -8.877 -0.095 -16.350 1.00 86.06 212 VAL A O 1
ATOM 1656 N N . ALA A 1 213 ? -6.681 -0.220 -16.826 1.00 85.81 213 ALA A N 1
ATOM 1657 C CA . ALA A 1 213 ? -6.215 -0.066 -15.458 1.00 85.81 213 ALA A CA 1
ATOM 1658 C C . ALA A 1 213 ? -4.864 0.649 -15.427 1.00 85.81 213 ALA A C 1
ATOM 1660 O O . ALA A 1 213 ? -4.039 0.490 -16.328 1.00 85.81 213 ALA A O 1
ATOM 1661 N N . GLY A 1 214 ? -4.638 1.413 -14.362 1.00 88.81 214 GLY A N 1
ATOM 1662 C CA . GLY A 1 214 ? -3.381 2.095 -14.104 1.00 88.81 214 GLY A CA 1
ATOM 1663 C C . GLY A 1 214 ? -3.022 2.031 -12.627 1.00 88.81 214 GLY A C 1
ATOM 1664 O O . GLY A 1 214 ? -3.886 2.166 -11.758 1.00 88.81 214 GLY A O 1
ATOM 1665 N N . TYR A 1 215 ? -1.737 1.840 -12.358 1.00 88.12 215 TYR A N 1
ATOM 1666 C CA . TYR A 1 215 ? -1.175 1.710 -11.024 1.00 88.12 215 TYR A CA 1
ATOM 1667 C C . TYR A 1 215 ? 0.028 2.630 -10.880 1.00 88.12 215 TYR A C 1
ATOM 1669 O O . TYR A 1 215 ? 1.003 2.508 -11.615 1.00 88.12 215 TYR A O 1
ATOM 1677 N N . SER A 1 216 ? -0.033 3.545 -9.925 1.00 88.31 216 SER A N 1
ATOM 1678 C CA . SER A 1 216 ? 1.061 4.446 -9.594 1.00 88.31 216 SER A CA 1
ATOM 1679 C C . SER A 1 216 ? 1.900 3.912 -8.442 1.00 88.31 216 SER A C 1
ATOM 1681 O O . SER A 1 216 ? 1.395 3.251 -7.530 1.00 88.31 216 SER A O 1
ATOM 1683 N N . PHE A 1 217 ? 3.189 4.213 -8.486 1.00 86.69 217 PHE A N 1
ATOM 1684 C CA . PHE A 1 217 ? 4.145 3.916 -7.428 1.00 86.69 217 PHE A CA 1
ATOM 1685 C C . PHE A 1 217 ? 5.222 5.007 -7.385 1.00 86.69 217 PHE A C 1
ATOM 1687 O O . PHE A 1 217 ? 5.556 5.577 -8.425 1.00 86.69 217 PHE A O 1
ATOM 1694 N N . PRO A 1 218 ? 5.784 5.311 -6.206 1.00 83.00 218 PRO A N 1
ATOM 1695 C CA . PRO A 1 218 ? 6.782 6.366 -6.076 1.00 83.00 218 PRO A CA 1
ATOM 1696 C C . PRO A 1 218 ? 8.092 6.002 -6.794 1.00 83.00 218 PRO A C 1
ATOM 1698 O O . PRO A 1 218 ? 8.560 4.863 -6.711 1.00 83.00 218 PRO A O 1
ATOM 1701 N N . LEU A 1 219 ? 8.685 6.991 -7.469 1.00 83.38 219 LEU A N 1
ATOM 1702 C CA . LEU A 1 219 ? 9.964 6.915 -8.184 1.00 83.38 219 LEU A CA 1
ATOM 1703 C C . LEU A 1 219 ? 10.777 8.201 -8.000 1.00 83.38 219 LEU A C 1
ATOM 1705 O O . LEU A 1 219 ? 10.511 9.213 -8.658 1.00 83.38 219 LEU A O 1
ATOM 1709 N N . GLY A 1 220 ? 11.814 8.181 -7.162 1.00 74.88 220 GLY A N 1
ATOM 1710 C CA . GLY A 1 220 ? 12.687 9.340 -6.955 1.00 74.88 220 GLY A CA 1
ATOM 1711 C C . GLY A 1 220 ? 11.924 10.647 -6.664 1.00 74.88 220 GLY A C 1
ATOM 1712 O O . GLY A 1 220 ? 11.387 10.836 -5.576 1.00 74.88 220 GLY A O 1
ATOM 1713 N N . LYS A 1 221 ? 11.905 11.583 -7.630 1.00 71.50 221 LYS A N 1
ATOM 1714 C CA . LYS A 1 221 ? 11.203 12.888 -7.540 1.00 71.50 221 LYS A CA 1
ATOM 1715 C C . LYS A 1 221 ? 9.798 12.908 -8.170 1.00 71.50 221 LYS A C 1
ATOM 1717 O O . LYS A 1 221 ? 9.224 13.986 -8.308 1.00 71.50 221 LYS A O 1
ATOM 1722 N N . GLY A 1 222 ? 9.266 11.770 -8.598 1.00 82.50 222 GLY A N 1
ATOM 1723 C CA . GLY A 1 222 ? 7.947 11.666 -9.219 1.00 82.50 222 GLY A CA 1
ATOM 1724 C C . GLY A 1 222 ? 7.319 10.294 -9.006 1.00 82.50 222 GLY A C 1
ATOM 1725 O O . GLY A 1 222 ? 7.681 9.582 -8.074 1.00 82.50 222 GLY A O 1
ATOM 1726 N N . ASP A 1 223 ? 6.402 9.928 -9.898 1.00 86.81 223 ASP A N 1
ATOM 1727 C CA . ASP A 1 223 ? 5.698 8.647 -9.849 1.00 86.81 223 ASP A CA 1
ATOM 1728 C C . ASP A 1 223 ? 5.920 7.861 -11.141 1.00 86.81 223 ASP A C 1
ATOM 1730 O O . ASP A 1 223 ? 5.965 8.424 -12.241 1.00 86.81 223 ASP A O 1
ATOM 1734 N N . GLY A 1 224 ? 6.042 6.548 -11.001 1.00 90.00 224 GLY A N 1
ATOM 1735 C CA . GLY A 1 224 ? 5.909 5.590 -12.087 1.00 90.00 224 GLY A CA 1
ATOM 1736 C C . GLY A 1 224 ? 4.463 5.164 -12.238 1.00 90.00 224 GLY A C 1
ATOM 1737 O O . GLY A 1 224 ? 3.721 5.124 -11.261 1.00 90.00 224 GLY A O 1
ATOM 1738 N N . LEU A 1 225 ? 4.073 4.856 -13.466 1.00 91.19 225 LEU A N 1
ATOM 1739 C CA . LEU A 1 225 ? 2.761 4.352 -13.834 1.00 91.19 225 LEU A CA 1
ATOM 1740 C C . LEU A 1 225 ? 2.952 3.009 -14.532 1.00 91.19 225 LEU A C 1
ATOM 1742 O O . LEU A 1 225 ? 3.658 2.930 -15.537 1.00 91.19 225 LEU A O 1
ATOM 1746 N N . LEU A 1 226 ? 2.318 1.970 -14.001 1.00 91.25 226 LEU A N 1
ATOM 1747 C CA . LEU A 1 226 ? 2.118 0.692 -14.667 1.00 91.25 226 LEU A CA 1
ATOM 1748 C C . LEU A 1 226 ? 0.695 0.678 -15.224 1.00 91.25 226 LEU A C 1
ATOM 1750 O O . LEU A 1 226 ? -0.268 0.748 -14.462 1.00 91.25 226 LEU A O 1
ATOM 1754 N N . LEU A 1 227 ? 0.557 0.627 -16.540 1.00 90.75 227 LEU A N 1
ATOM 1755 C CA . LEU A 1 227 ? -0.719 0.677 -17.245 1.00 90.75 227 LEU A CA 1
ATOM 1756 C C . LEU A 1 227 ? -1.004 -0.679 -17.888 1.00 90.75 227 LEU A C 1
ATOM 1758 O O . LEU A 1 227 ? -0.088 -1.339 -18.371 1.00 90.75 227 LEU A O 1
ATOM 1762 N N . ILE A 1 228 ? -2.269 -1.088 -17.905 1.00 89.00 228 ILE A N 1
ATOM 1763 C CA . ILE A 1 228 ? -2.713 -2.354 -18.493 1.00 89.00 228 ILE A CA 1
ATOM 1764 C C . ILE A 1 228 ? -3.784 -2.059 -19.538 1.00 89.00 228 ILE A C 1
ATOM 1766 O O . ILE A 1 228 ? -4.752 -1.350 -19.249 1.00 89.00 228 ILE A O 1
ATOM 1770 N N . ASP A 1 229 ? -3.621 -2.594 -20.748 1.00 89.44 229 ASP A N 1
ATOM 1771 C CA . ASP A 1 229 ? -4.613 -2.465 -21.819 1.00 89.44 229 ASP A CA 1
ATOM 1772 C C . ASP A 1 229 ? -5.688 -3.567 -21.789 1.00 89.44 229 ASP A C 1
ATOM 1774 O O . ASP A 1 229 ? -5.629 -4.523 -21.012 1.00 89.44 229 ASP A O 1
ATOM 1778 N N . ARG A 1 230 ? -6.693 -3.451 -22.665 1.00 84.62 230 ARG A N 1
ATOM 1779 C CA . ARG A 1 230 ? -7.752 -4.469 -22.815 1.00 84.62 230 ARG A CA 1
ATOM 1780 C C . ARG A 1 230 ? -7.245 -5.875 -23.152 1.00 84.62 230 ARG A C 1
ATOM 1782 O O . ARG A 1 230 ? -7.947 -6.840 -22.859 1.00 84.62 230 ARG A O 1
ATOM 1789 N N . ALA A 1 231 ? -6.088 -5.993 -23.799 1.00 84.50 231 ALA A N 1
ATOM 1790 C CA . ALA A 1 231 ? -5.481 -7.272 -24.156 1.00 84.50 231 ALA A CA 1
ATOM 1791 C C . ALA A 1 231 ? -4.630 -7.858 -23.014 1.00 84.50 231 ALA A C 1
ATOM 1793 O O . ALA A 1 231 ? -4.117 -8.966 -23.154 1.00 84.50 231 ALA A O 1
ATOM 1794 N N . GLY A 1 232 ? -4.493 -7.143 -21.892 1.00 83.12 232 GLY A N 1
ATOM 1795 C CA . GLY A 1 232 ? -3.646 -7.531 -20.767 1.00 83.12 232 GLY A CA 1
ATOM 1796 C C . GLY A 1 232 ? -2.170 -7.179 -20.957 1.00 83.12 232 GLY A C 1
ATOM 1797 O O . GLY A 1 232 ? -1.344 -7.605 -20.150 1.00 83.12 232 GLY A O 1
ATOM 1798 N N . ARG A 1 233 ? -1.819 -6.406 -21.993 1.00 89.69 233 ARG A N 1
ATOM 1799 C CA . ARG A 1 233 ? -0.450 -5.921 -22.191 1.00 89.69 233 ARG A CA 1
ATOM 1800 C C . ARG A 1 233 ? -0.127 -4.861 -21.159 1.00 89.69 233 ARG A C 1
ATOM 1802 O O . ARG A 1 233 ? -0.968 -4.027 -20.819 1.00 89.69 233 ARG A O 1
ATOM 1809 N N . THR A 1 234 ? 1.104 -4.921 -20.671 1.00 92.19 234 THR A N 1
ATOM 1810 C CA . THR A 1 234 ? 1.586 -4.070 -19.591 1.00 92.19 234 THR A CA 1
ATOM 1811 C C . THR A 1 234 ? 2.489 -2.990 -20.164 1.00 92.19 234 THR A C 1
ATOM 1813 O O . THR A 1 234 ? 3.331 -3.254 -21.016 1.00 92.19 234 THR A O 1
ATOM 1816 N N . TYR A 1 235 ? 2.324 -1.763 -19.688 1.00 92.50 235 TYR A N 1
ATOM 1817 C CA . TYR A 1 235 ? 3.112 -0.618 -20.113 1.00 92.50 235 TYR A CA 1
ATOM 1818 C C . TYR A 1 235 ? 3.645 0.132 -18.903 1.00 92.50 235 TYR A C 1
ATOM 1820 O O . TYR A 1 235 ? 2.963 0.263 -17.890 1.00 92.50 235 TYR A O 1
ATOM 1828 N N . PHE A 1 236 ? 4.843 0.681 -19.028 1.00 92.94 236 PHE A N 1
ATOM 1829 C CA . PHE A 1 236 ? 5.408 1.613 -18.070 1.00 92.94 236 PHE A CA 1
ATOM 1830 C C . PHE A 1 236 ? 5.466 3.022 -18.651 1.00 92.94 236 PHE A C 1
ATOM 1832 O O . PHE A 1 236 ? 5.848 3.227 -19.804 1.00 92.94 236 PHE A O 1
ATOM 1839 N N . SER A 1 237 ? 5.141 4.006 -17.821 1.00 90.69 237 SER A N 1
ATOM 1840 C CA . SER A 1 237 ? 5.451 5.406 -18.082 1.00 90.69 237 SER A CA 1
ATOM 1841 C C . SER A 1 237 ? 5.815 6.115 -16.790 1.00 90.69 237 SER A C 1
ATOM 1843 O O . SER A 1 237 ? 5.223 5.882 -15.741 1.00 90.69 237 SER A O 1
ATOM 1845 N N . LYS A 1 238 ? 6.734 7.073 -16.869 1.00 88.50 238 LYS A N 1
ATOM 1846 C CA . LYS A 1 238 ? 6.926 8.051 -15.796 1.00 88.50 238 LYS A CA 1
ATOM 1847 C C . LYS A 1 238 ? 5.819 9.100 -15.874 1.00 88.50 238 LYS A C 1
ATOM 1849 O O . LYS A 1 238 ? 5.502 9.569 -16.970 1.00 88.50 238 LYS A O 1
ATOM 1854 N N . ARG A 1 239 ? 5.229 9.493 -14.745 1.00 83.31 239 ARG A N 1
ATOM 1855 C CA . ARG A 1 239 ? 4.209 10.551 -14.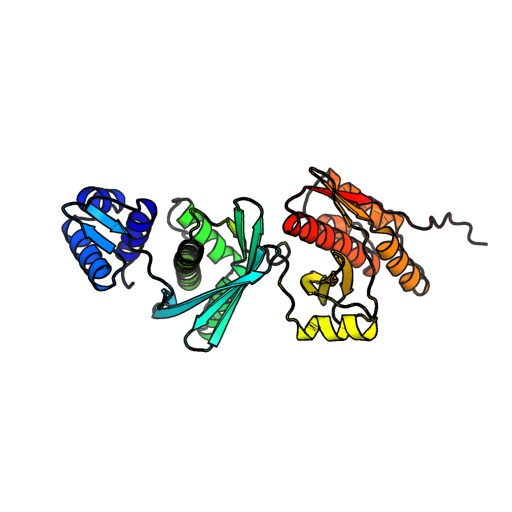698 1.00 83.31 239 ARG A CA 1
ATOM 1856 C C . ARG A 1 239 ? 4.799 11.863 -15.233 1.00 83.31 239 ARG A C 1
ATOM 1858 O O . ARG A 1 239 ? 5.884 12.277 -14.828 1.00 83.31 239 ARG A O 1
ATOM 1865 N N . GLY A 1 240 ? 4.105 12.490 -16.184 1.00 75.94 240 GLY A N 1
ATOM 1866 C CA . GLY A 1 240 ? 4.592 13.668 -16.919 1.00 75.94 240 GLY A CA 1
ATOM 1867 C C . GLY A 1 240 ? 5.663 13.371 -17.983 1.00 75.94 240 GLY A C 1
ATOM 1868 O O . GLY A 1 240 ? 6.103 14.284 -18.682 1.00 75.94 240 GLY A O 1
ATOM 1869 N N . GLY A 1 241 ? 6.085 12.112 -18.122 1.00 73.25 241 GLY A N 1
ATOM 1870 C CA . GLY A 1 241 ? 6.924 11.641 -19.217 1.00 73.25 241 GLY A CA 1
ATOM 1871 C C . GLY A 1 241 ? 6.110 11.420 -20.492 1.00 73.25 241 GLY A C 1
ATOM 1872 O O . GLY A 1 241 ? 4.915 11.153 -20.443 1.00 73.25 241 GLY A O 1
ATOM 1873 N N . LYS A 1 242 ? 6.771 11.524 -21.651 1.00 68.31 242 LYS A N 1
ATOM 1874 C CA . LYS A 1 242 ? 6.142 11.282 -22.962 1.00 68.31 242 LYS A CA 1
ATOM 1875 C C . LYS A 1 242 ? 6.273 9.837 -23.442 1.00 68.31 242 LYS A C 1
ATOM 1877 O O . LYS A 1 242 ? 5.663 9.486 -24.447 1.00 68.31 242 LYS A O 1
ATOM 1882 N N . ASN A 1 243 ? 7.093 9.018 -22.785 1.00 76.31 243 ASN A N 1
ATOM 1883 C CA . ASN A 1 243 ? 7.434 7.676 -23.251 1.00 76.31 243 ASN A CA 1
ATOM 1884 C C . ASN A 1 243 ? 6.575 6.629 -22.549 1.00 76.31 243 ASN A C 1
ATOM 1886 O O . ASN A 1 243 ? 6.681 6.457 -21.339 1.00 76.31 243 ASN A O 1
ATOM 1890 N N . LEU A 1 244 ? 5.782 5.919 -23.349 1.00 86.31 244 LEU A N 1
ATOM 1891 C CA . LEU A 1 244 ? 5.106 4.696 -22.953 1.00 86.31 244 LEU A CA 1
ATOM 1892 C C . LEU A 1 244 ? 5.947 3.523 -23.463 1.00 86.31 244 LEU A C 1
ATOM 1894 O O . LEU A 1 244 ? 6.169 3.410 -24.669 1.00 86.31 244 LEU A O 1
ATOM 1898 N N . VAL A 1 245 ? 6.453 2.707 -22.548 1.00 90.94 245 VAL A N 1
ATOM 1899 C CA . VAL A 1 245 ? 7.301 1.551 -22.847 1.00 90.94 245 VAL A CA 1
ATOM 1900 C C . VAL A 1 245 ? 6.489 0.291 -22.600 1.00 90.94 245 VAL A C 1
ATOM 1902 O O . VAL A 1 245 ? 5.959 0.115 -21.509 1.00 90.94 245 VAL A O 1
ATOM 1905 N N . GLU A 1 246 ? 6.366 -0.571 -23.603 1.00 92.38 246 GLU A N 1
ATOM 1906 C CA . GLU A 1 246 ? 5.736 -1.880 -23.429 1.00 92.38 246 GLU A CA 1
ATOM 1907 C C . GLU A 1 246 ? 6.656 -2.801 -22.622 1.00 92.38 246 GLU A C 1
ATOM 1909 O O . GLU A 1 246 ? 7.869 -2.827 -22.833 1.00 92.38 246 GLU A O 1
ATOM 1914 N N . LEU A 1 247 ? 6.066 -3.528 -21.679 1.00 93.69 247 LEU A N 1
ATOM 1915 C CA . LEU A 1 247 ? 6.725 -4.541 -20.871 1.00 93.69 247 LEU A CA 1
ATOM 1916 C C . LEU A 1 247 ? 6.091 -5.884 -21.203 1.00 93.69 247 LEU A C 1
ATOM 1918 O O . LEU A 1 247 ? 4.890 -6.082 -20.990 1.00 93.69 247 LEU A O 1
ATOM 1922 N N . GLU A 1 248 ? 6.899 -6.809 -21.708 1.00 93.56 248 GLU A N 1
ATOM 1923 C CA . GLU A 1 248 ? 6.448 -8.180 -21.898 1.00 93.56 248 GLU A CA 1
ATOM 1924 C C . GLU A 1 248 ? 6.411 -8.872 -20.531 1.00 93.56 248 GLU A C 1
ATOM 1926 O O . GLU A 1 248 ? 7.397 -8.888 -19.794 1.00 93.56 248 GLU A O 1
ATOM 1931 N N . VAL A 1 249 ? 5.237 -9.392 -20.172 1.00 91.38 249 VAL A N 1
ATOM 1932 C CA . VAL A 1 249 ? 4.998 -10.079 -18.901 1.00 91.38 249 VAL A CA 1
ATOM 1933 C C . VAL A 1 249 ? 4.489 -11.473 -19.226 1.00 91.38 249 VAL A C 1
ATOM 1935 O O . VAL A 1 249 ? 3.363 -11.633 -19.702 1.00 91.38 249 VAL A 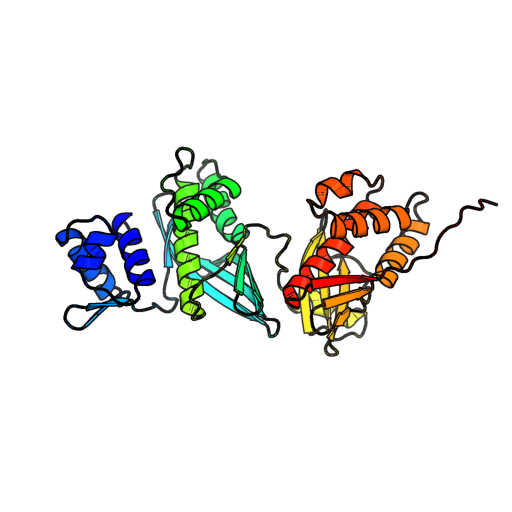O 1
ATOM 1938 N N . ILE A 1 250 ? 5.331 -12.472 -18.984 1.00 91.44 250 ILE A N 1
ATOM 1939 C CA . ILE A 1 250 ? 5.035 -13.876 -19.253 1.00 91.44 250 ILE A CA 1
ATOM 1940 C C . ILE A 1 250 ? 4.642 -14.523 -17.933 1.00 91.44 250 ILE A C 1
ATOM 1942 O O . ILE A 1 250 ? 5.403 -14.538 -16.969 1.00 91.44 250 ILE A O 1
ATOM 1946 N N . GLU A 1 251 ? 3.419 -15.032 -17.878 1.00 88.06 251 GLU A N 1
ATOM 1947 C CA . GLU A 1 251 ? 2.878 -15.666 -16.685 1.00 88.06 251 GLU A CA 1
ATOM 1948 C C . GLU A 1 251 ? 2.981 -17.191 -16.804 1.00 88.06 251 GLU A C 1
ATOM 1950 O O . GLU A 1 251 ? 2.380 -17.791 -17.696 1.00 88.06 251 GLU A O 1
ATOM 1955 N N . GLU A 1 252 ? 3.720 -17.810 -15.883 1.00 88.62 252 GLU A N 1
ATOM 1956 C CA . GLU A 1 252 ? 3.805 -19.263 -15.712 1.00 88.62 252 GLU A CA 1
ATOM 1957 C C . GLU A 1 252 ? 3.049 -19.698 -14.441 1.00 88.62 252 GLU A C 1
ATOM 1959 O O . GLU A 1 252 ? 2.350 -18.892 -13.820 1.00 88.62 252 GLU A O 1
ATOM 1964 N N . GLU A 1 253 ? 3.114 -20.983 -14.070 1.00 84.06 253 GLU A N 1
ATOM 1965 C CA . GLU A 1 253 ? 2.323 -21.546 -12.960 1.00 84.06 253 GLU A CA 1
ATOM 1966 C C . GLU A 1 253 ? 2.593 -20.824 -11.628 1.00 84.06 253 GLU A C 1
ATOM 1968 O O . GLU A 1 253 ? 1.660 -20.266 -11.046 1.00 84.06 253 GLU A O 1
ATOM 1973 N N . ASP A 1 254 ? 3.864 -20.737 -11.221 1.00 85.69 254 ASP A N 1
ATOM 1974 C CA . ASP A 1 254 ? 4.282 -20.173 -9.926 1.00 85.69 254 ASP A CA 1
ATOM 1975 C C . ASP A 1 254 ? 5.078 -18.862 -10.047 1.00 85.69 254 ASP A C 1
ATOM 1977 O O . ASP A 1 254 ? 5.272 -18.152 -9.058 1.00 85.69 254 ASP A O 1
ATOM 1981 N N . ILE A 1 255 ? 5.524 -18.524 -11.260 1.00 91.31 255 ILE A N 1
ATOM 1982 C CA . ILE A 1 255 ? 6.368 -17.357 -11.528 1.00 91.31 255 ILE A CA 1
ATOM 1983 C C . ILE A 1 255 ? 5.771 -16.445 -12.597 1.00 91.31 255 ILE A C 1
ATOM 1985 O O . ILE A 1 255 ? 4.981 -16.861 -13.447 1.00 91.31 255 ILE A O 1
ATOM 1989 N N . VAL A 1 256 ? 6.175 -15.182 -12.556 1.00 91.50 256 VAL A N 1
ATOM 1990 C CA . VAL A 1 256 ? 5.940 -14.197 -13.607 1.00 91.50 256 VAL A CA 1
ATOM 1991 C C . VAL A 1 256 ? 7.287 -13.654 -14.056 1.00 91.50 256 VAL A C 1
ATOM 1993 O O . VAL A 1 256 ? 7.996 -13.033 -13.266 1.00 91.50 256 VAL A O 1
ATOM 1996 N N . GLU A 1 257 ? 7.632 -13.870 -15.320 1.00 94.50 257 GLU A N 1
ATOM 1997 C CA . GLU A 1 257 ? 8.819 -13.276 -15.928 1.00 94.50 257 GLU A CA 1
ATOM 1998 C C . GLU A 1 257 ? 8.475 -11.901 -16.506 1.00 94.50 257 GLU A C 1
ATOM 2000 O O . GLU A 1 257 ? 7.515 -11.751 -17.265 1.00 94.50 257 GLU A O 1
ATOM 2005 N N . VAL A 1 258 ? 9.268 -10.891 -16.150 1.00 95.56 258 VAL A N 1
ATOM 2006 C CA . VAL A 1 258 ? 9.172 -9.538 -16.710 1.00 95.56 258 VAL A CA 1
ATOM 2007 C C . VAL A 1 258 ? 10.373 -9.285 -17.615 1.00 95.56 258 VAL A C 1
ATOM 2009 O O . VAL A 1 258 ? 11.518 -9.303 -17.153 1.00 95.56 258 VAL A O 1
ATOM 2012 N N . ASP A 1 259 ? 10.128 -9.021 -18.898 1.00 96.00 259 ASP A N 1
ATOM 2013 C CA . ASP A 1 259 ? 11.175 -8.622 -19.835 1.00 96.00 259 ASP A CA 1
ATOM 2014 C C . ASP A 1 259 ? 11.385 -7.100 -19.786 1.00 96.00 259 ASP A C 1
ATOM 2016 O O . ASP A 1 259 ? 10.565 -6.304 -20.251 1.00 96.00 259 ASP A O 1
ATOM 2020 N N . PHE A 1 260 ? 12.517 -6.683 -19.218 1.00 96.25 260 PHE A N 1
ATOM 2021 C CA . PHE A 1 260 ? 12.918 -5.280 -19.124 1.00 96.25 260 PHE A CA 1
ATOM 2022 C C . PHE A 1 260 ? 13.749 -4.804 -20.322 1.00 96.25 260 PHE A C 1
ATOM 2024 O O . PHE A 1 260 ? 14.213 -3.664 -20.308 1.00 96.25 260 PHE A O 1
ATOM 2031 N N . SER A 1 261 ? 13.961 -5.623 -21.356 1.00 94.69 261 SER A N 1
ATOM 2032 C CA . SER A 1 261 ? 14.848 -5.284 -22.481 1.00 94.69 261 SER A CA 1
ATOM 2033 C C . SER A 1 261 ? 14.461 -3.960 -23.148 1.00 94.69 261 SER A C 1
ATOM 2035 O O . SER A 1 261 ? 15.308 -3.087 -23.328 1.00 94.69 261 SER A O 1
ATOM 2037 N N . GLU A 1 262 ? 13.175 -3.754 -23.448 1.00 92.94 262 GLU A N 1
ATOM 2038 C CA . GLU A 1 262 ? 12.685 -2.503 -24.049 1.00 92.94 262 GLU A CA 1
ATOM 2039 C C . GLU A 1 262 ? 12.842 -1.297 -23.114 1.00 92.94 262 GLU A C 1
ATOM 2041 O O . GLU A 1 262 ? 13.195 -0.202 -23.558 1.00 92.94 262 GLU A O 1
ATOM 2046 N N . LEU A 1 263 ? 12.659 -1.495 -21.807 1.00 93.44 263 LEU A N 1
ATOM 2047 C CA . LEU A 1 263 ? 12.874 -0.451 -20.808 1.00 93.44 263 LEU A CA 1
ATOM 2048 C C . LEU A 1 263 ? 14.343 -0.036 -20.742 1.00 93.44 263 LEU A C 1
ATOM 2050 O O . LEU A 1 263 ? 14.646 1.156 -20.825 1.00 93.44 263 LEU A O 1
ATOM 2054 N N . VAL A 1 264 ? 15.256 -1.001 -20.636 1.00 92.62 264 VAL A N 1
ATOM 2055 C CA . VAL A 1 264 ? 16.695 -0.723 -20.606 1.00 92.62 264 VAL A CA 1
ATOM 2056 C C . VAL A 1 264 ? 17.130 -0.062 -21.909 1.00 92.62 264 VAL A C 1
ATOM 2058 O O . VAL A 1 264 ? 17.812 0.960 -21.867 1.00 92.62 264 VAL A O 1
ATOM 2061 N N . ASN A 1 265 ? 16.670 -0.555 -23.061 1.00 90.19 265 ASN A N 1
ATOM 2062 C CA . ASN A 1 265 ? 16.940 0.066 -24.357 1.00 90.19 265 ASN A CA 1
ATOM 2063 C C . ASN A 1 265 ? 16.419 1.509 -24.429 1.00 90.19 265 ASN A C 1
ATOM 2065 O O . ASN A 1 265 ? 17.091 2.372 -24.995 1.00 90.19 265 ASN A O 1
ATOM 2069 N N . ASN A 1 266 ? 15.256 1.808 -23.841 1.00 89.00 266 ASN A N 1
ATOM 2070 C CA . ASN A 1 266 ? 14.738 3.174 -23.777 1.00 89.00 266 ASN A CA 1
ATOM 2071 C C . ASN A 1 266 ? 15.670 4.093 -22.974 1.00 89.00 266 ASN A C 1
ATOM 2073 O O . ASN A 1 266 ? 16.026 5.168 -23.457 1.00 89.00 266 ASN A O 1
ATOM 2077 N N . TYR A 1 267 ? 16.118 3.648 -21.796 1.00 88.81 267 TYR A N 1
ATOM 2078 C CA . TYR A 1 267 ? 17.060 4.403 -20.965 1.00 88.81 267 TYR A CA 1
ATOM 2079 C C . TYR A 1 267 ? 18.424 4.567 -21.642 1.00 88.81 267 TYR A C 1
ATOM 2081 O O . TYR A 1 267 ? 18.963 5.669 -21.629 1.00 88.81 267 TYR A O 1
ATOM 2089 N N . VAL A 1 268 ? 18.944 3.526 -22.304 1.00 87.31 268 VAL A N 1
ATOM 2090 C CA . VAL A 1 268 ? 20.182 3.606 -23.097 1.00 87.31 268 VAL A CA 1
ATOM 2091 C C . VAL A 1 268 ? 20.059 4.684 -24.175 1.00 87.31 268 VAL A C 1
ATOM 2093 O O . VAL A 1 268 ? 20.914 5.558 -24.248 1.00 87.31 268 VAL A O 1
ATOM 2096 N N . ARG A 1 269 ? 18.978 4.686 -24.967 1.00 84.81 269 ARG A N 1
ATOM 2097 C CA . ARG A 1 269 ? 18.770 5.672 -26.047 1.00 84.81 269 ARG A CA 1
ATOM 2098 C C . ARG A 1 269 ? 18.638 7.101 -25.527 1.00 84.81 269 ARG A C 1
ATOM 2100 O O . ARG A 1 269 ? 19.179 8.020 -26.128 1.00 84.81 269 ARG A O 1
ATOM 2107 N N . LEU A 1 270 ? 17.937 7.300 -24.410 1.00 81.38 270 LEU A N 1
ATOM 2108 C CA . LEU A 1 270 ? 17.844 8.614 -23.762 1.00 81.38 270 LEU A CA 1
ATOM 2109 C C . LEU A 1 270 ? 19.190 9.059 -23.178 1.00 81.38 270 LEU A C 1
ATOM 2111 O O . LEU A 1 270 ? 19.491 10.251 -23.130 1.00 81.38 270 LEU A O 1
ATOM 2115 N N . ALA A 1 271 ? 20.005 8.101 -22.746 1.00 75.25 271 ALA A N 1
ATOM 2116 C CA . ALA A 1 271 ? 21.329 8.350 -22.219 1.00 75.25 271 ALA A CA 1
ATOM 2117 C C . ALA A 1 271 ? 22.412 8.482 -23.297 1.00 75.25 271 ALA A C 1
ATOM 2119 O O . ALA A 1 271 ? 23.482 8.978 -22.982 1.00 75.25 271 ALA A O 1
ATOM 2120 N N . GLU A 1 272 ? 22.181 8.140 -24.568 1.00 57.12 272 GLU A N 1
ATOM 2121 C CA . GLU A 1 272 ? 23.145 8.431 -25.646 1.00 57.12 272 GLU A CA 1
ATOM 2122 C C . GLU A 1 272 ? 23.417 9.947 -25.788 1.00 57.12 272 GLU A C 1
ATOM 2124 O O . GLU A 1 272 ? 24.496 10.353 -26.223 1.00 57.12 272 GLU A O 1
ATOM 2129 N N . GLU A 1 273 ? 22.508 10.806 -25.308 1.00 56.44 273 GLU A N 1
ATOM 2130 C CA . GLU A 1 273 ? 22.736 12.252 -25.157 1.00 56.44 273 GLU A CA 1
ATOM 2131 C C . GLU A 1 273 ? 23.628 12.616 -23.939 1.00 56.44 273 GLU A C 1
ATOM 2133 O O . GLU A 1 273 ? 24.136 13.737 -23.839 1.00 56.44 273 GLU A O 1
ATOM 2138 N N . LYS A 1 274 ? 23.885 11.669 -23.025 1.00 57.22 274 LYS A N 1
ATOM 2139 C CA . LYS A 1 274 ? 24.644 11.798 -21.766 1.00 57.22 274 LYS A CA 1
ATOM 2140 C C . LYS A 1 274 ? 25.736 10.713 -21.664 1.00 57.22 274 LYS A C 1
ATOM 2142 O O . LYS A 1 274 ? 25.491 9.593 -21.238 1.00 57.22 274 LYS A O 1
ATOM 2147 N N . ARG A 1 275 ? 26.989 11.073 -21.967 1.00 62.06 275 ARG A N 1
ATOM 2148 C CA . ARG A 1 275 ? 28.186 10.201 -22.143 1.00 62.06 275 ARG A CA 1
ATOM 2149 C C . ARG A 1 275 ? 28.613 9.238 -21.000 1.00 62.06 275 ARG A C 1
ATOM 2151 O O . ARG A 1 275 ? 29.756 8.789 -21.010 1.00 62.06 275 ARG A O 1
ATOM 2158 N N . HIS A 1 276 ? 27.779 8.920 -20.012 1.00 77.81 276 HIS A N 1
ATOM 2159 C CA . HIS A 1 276 ? 28.216 8.250 -18.784 1.00 77.81 276 HIS A CA 1
ATOM 2160 C C . HIS A 1 276 ? 27.309 7.132 -18.232 1.00 77.81 276 HIS A C 1
ATOM 2162 O O . HIS A 1 276 ? 27.599 6.596 -17.166 1.00 77.81 276 HIS A O 1
ATOM 2168 N N . PHE A 1 277 ? 26.239 6.756 -18.928 1.00 86.50 277 PHE A N 1
ATOM 2169 C CA . PHE A 1 277 ? 25.329 5.696 -18.483 1.00 86.50 277 PHE A CA 1
ATOM 2170 C C . PHE A 1 277 ? 25.863 4.287 -18.794 1.00 86.50 277 PHE A C 1
ATOM 2172 O O . PHE A 1 277 ? 26.318 4.030 -19.908 1.00 86.50 277 PHE A O 1
ATOM 2179 N N . SER A 1 278 ? 25.759 3.359 -17.837 1.00 89.69 278 SER A N 1
ATOM 2180 C CA . SER A 1 278 ? 26.099 1.943 -18.007 1.00 89.69 278 SER A CA 1
ATOM 2181 C C . SER A 1 278 ? 24.910 1.043 -17.662 1.00 89.69 278 SER A C 1
ATOM 2183 O O . SER A 1 278 ? 24.579 0.846 -16.492 1.00 89.69 278 SER A O 1
ATOM 2185 N N . ALA A 1 279 ? 24.301 0.443 -18.691 1.00 90.31 279 ALA A N 1
ATOM 2186 C CA . ALA A 1 279 ? 23.250 -0.561 -18.515 1.00 90.31 279 ALA A CA 1
ATOM 2187 C C . ALA A 1 279 ? 23.755 -1.788 -17.737 1.00 90.31 279 ALA A C 1
ATOM 2189 O O . ALA A 1 279 ? 23.057 -2.277 -16.857 1.00 90.31 279 ALA A O 1
ATOM 2190 N N . GLU A 1 280 ? 24.982 -2.236 -18.016 1.00 91.62 280 GLU A N 1
ATOM 2191 C CA . GLU A 1 280 ? 25.608 -3.394 -17.363 1.00 91.62 280 GLU A CA 1
ATOM 2192 C C . GLU A 1 280 ? 25.646 -3.237 -15.840 1.00 91.62 280 GLU A C 1
ATOM 2194 O O . GLU A 1 280 ? 25.127 -4.088 -15.123 1.00 91.62 280 GLU A O 1
ATOM 2199 N N . ARG A 1 281 ? 26.127 -2.090 -15.336 1.00 92.06 281 ARG A N 1
ATOM 2200 C CA . ARG A 1 281 ? 26.154 -1.821 -13.888 1.00 92.06 281 ARG A CA 1
ATOM 2201 C C . ARG A 1 281 ? 24.769 -1.855 -13.253 1.00 92.06 281 ARG A C 1
ATOM 2203 O O . ARG A 1 281 ? 24.622 -2.352 -12.136 1.00 92.06 281 ARG A O 1
ATOM 2210 N N . VAL A 1 282 ? 23.766 -1.306 -13.939 1.00 94.06 282 VAL A N 1
ATOM 2211 C CA . VAL A 1 282 ? 22.383 -1.296 -13.444 1.00 94.06 282 VAL A CA 1
ATOM 2212 C C . VAL A 1 282 ? 21.831 -2.715 -13.370 1.00 94.06 282 VAL A C 1
ATOM 2214 O O . VAL A 1 282 ? 21.271 -3.094 -12.342 1.00 94.06 282 VAL A O 1
ATOM 2217 N N . VAL A 1 283 ? 22.025 -3.504 -14.427 1.00 93.81 283 VAL A N 1
ATOM 2218 C CA . VAL A 1 283 ? 21.539 -4.885 -14.511 1.00 93.81 283 VAL A CA 1
ATOM 2219 C C . VAL A 1 283 ? 22.221 -5.778 -13.474 1.00 93.81 283 VAL A C 1
ATOM 2221 O O . VAL A 1 283 ? 21.531 -6.510 -12.765 1.00 93.81 283 VAL A O 1
ATOM 2224 N N . ASP A 1 284 ? 23.536 -5.654 -13.295 1.00 93.25 284 ASP A N 1
ATOM 2225 C CA . ASP A 1 284 ? 24.277 -6.382 -12.260 1.00 93.25 284 ASP A CA 1
ATOM 2226 C C . ASP A 1 284 ? 23.778 -6.032 -10.853 1.00 93.25 284 ASP A C 1
ATOM 2228 O O . ASP A 1 284 ? 23.557 -6.916 -10.021 1.00 93.25 284 ASP A O 1
ATOM 2232 N N . CYS A 1 285 ? 23.550 -4.742 -10.577 1.00 94.12 285 CYS A N 1
ATOM 2233 C CA . CYS A 1 285 ? 22.983 -4.308 -9.300 1.00 94.12 285 CYS A CA 1
ATOM 2234 C C . CYS A 1 285 ? 21.574 -4.868 -9.086 1.00 94.12 285 CYS A C 1
ATOM 2236 O O . CYS A 1 285 ? 21.245 -5.279 -7.972 1.00 94.12 285 CYS A O 1
ATOM 2238 N N . PHE A 1 286 ? 20.756 -4.896 -10.138 1.00 94.81 286 PHE A N 1
ATOM 2239 C CA . PHE A 1 286 ? 19.392 -5.401 -10.084 1.00 94.81 286 PHE A CA 1
ATOM 2240 C C . PHE A 1 286 ? 19.349 -6.897 -9.754 1.00 94.81 286 PHE A C 1
ATOM 2242 O O . PHE A 1 286 ? 18.689 -7.286 -8.790 1.00 94.81 286 PHE A O 1
ATOM 2249 N N . PHE A 1 287 ? 20.106 -7.733 -10.469 1.00 93.31 287 PHE A N 1
ATOM 2250 C CA . PHE A 1 287 ? 20.145 -9.170 -10.185 1.00 93.31 287 PHE A CA 1
ATOM 2251 C C . PHE A 1 287 ? 20.804 -9.482 -8.841 1.00 93.31 287 PHE A C 1
ATOM 2253 O O . PHE A 1 287 ? 20.293 -10.308 -8.087 1.00 93.31 287 PHE A O 1
ATOM 2260 N N . MET A 1 288 ? 21.863 -8.758 -8.466 1.00 92.31 288 MET A N 1
ATOM 2261 C CA . MET A 1 288 ? 22.461 -8.900 -7.139 1.00 92.31 288 MET A CA 1
ATOM 2262 C C . MET A 1 288 ? 21.453 -8.603 -6.018 1.00 92.31 288 MET A C 1
ATOM 2264 O O . MET A 1 288 ? 21.473 -9.270 -4.982 1.00 92.31 288 MET A O 1
ATOM 2268 N N . MET A 1 289 ? 20.583 -7.610 -6.213 1.00 91.44 289 MET A N 1
ATOM 2269 C CA . MET A 1 289 ? 19.529 -7.263 -5.261 1.00 91.44 289 MET A CA 1
ATOM 2270 C C . MET A 1 289 ? 18.445 -8.339 -5.181 1.00 91.44 289 MET A C 1
ATOM 2272 O O . MET A 1 289 ? 18.013 -8.655 -4.073 1.00 91.44 289 MET A O 1
ATOM 2276 N N . LEU A 1 290 ? 18.031 -8.919 -6.312 1.00 86.06 290 LEU A N 1
ATOM 2277 C CA . LEU A 1 290 ? 17.080 -10.036 -6.320 1.00 86.06 290 LEU A CA 1
ATOM 2278 C C . LEU A 1 290 ? 17.650 -11.275 -5.609 1.00 86.06 290 LEU A C 1
ATOM 2280 O O . LEU A 1 290 ? 16.941 -11.912 -4.837 1.00 86.06 290 LEU A O 1
ATOM 2284 N N . GLU A 1 291 ? 18.935 -11.582 -5.803 1.00 86.81 291 GLU A N 1
ATOM 2285 C CA . GLU A 1 291 ? 19.584 -12.753 -5.198 1.00 86.81 291 GLU A CA 1
ATOM 2286 C C . GLU A 1 291 ? 19.859 -12.597 -3.697 1.00 86.81 291 GLU A C 1
ATOM 2288 O O . GLU A 1 291 ? 19.618 -13.511 -2.907 1.00 86.81 291 GLU A O 1
ATOM 2293 N N . LYS A 1 292 ? 20.426 -11.457 -3.287 1.00 87.69 292 LYS A N 1
ATOM 2294 C CA . LYS A 1 292 ? 20.883 -11.245 -1.902 1.00 87.69 292 LYS A CA 1
ATOM 2295 C C . LYS A 1 292 ? 19.804 -10.643 -1.008 1.00 87.69 292 LYS A C 1
ATOM 2297 O O . LYS A 1 292 ? 19.943 -10.668 0.217 1.00 87.69 292 LYS A O 1
ATOM 2302 N N . GLY A 1 293 ? 18.755 -10.082 -1.607 1.00 79.88 293 GLY A N 1
ATOM 2303 C CA . GLY A 1 293 ? 17.766 -9.267 -0.918 1.00 79.88 293 GLY A CA 1
ATOM 2304 C C . GLY A 1 293 ? 18.370 -7.992 -0.323 1.00 79.88 293 GLY A C 1
ATOM 2305 O O . GLY A 1 293 ? 19.548 -7.668 -0.489 1.00 79.88 293 GLY A O 1
ATOM 2306 N N . GLY A 1 294 ? 17.550 -7.239 0.403 1.00 81.31 294 GLY A N 1
ATOM 2307 C CA . GLY A 1 294 ? 17.970 -6.014 1.080 1.00 81.31 294 GLY A CA 1
ATOM 2308 C C . GLY A 1 294 ? 17.177 -4.796 0.636 1.00 81.31 294 GLY A C 1
ATOM 2309 O O . GLY A 1 294 ? 16.147 -4.898 -0.023 1.00 81.31 294 GLY A O 1
ATOM 2310 N N . LYS A 1 295 ? 17.640 -3.627 1.071 1.00 84.56 295 LYS A N 1
ATOM 2311 C CA . LYS A 1 295 ? 16.989 -2.354 0.783 1.00 84.56 295 LYS A CA 1
ATOM 2312 C C . LYS A 1 295 ? 17.534 -1.761 -0.504 1.00 84.56 295 LYS A C 1
ATOM 2314 O O . LYS A 1 295 ? 18.750 -1.694 -0.673 1.00 84.56 295 LYS A O 1
ATOM 2319 N N . ILE A 1 296 ? 16.647 -1.268 -1.364 1.00 87.06 296 ILE A N 1
ATOM 2320 C CA . ILE A 1 296 ? 17.028 -0.620 -2.622 1.00 87.06 296 ILE A CA 1
ATOM 2321 C C . ILE A 1 296 ? 18.037 0.519 -2.403 1.00 87.06 296 ILE A C 1
ATOM 2323 O O . ILE A 1 296 ? 18.976 0.669 -3.181 1.00 87.06 296 ILE A O 1
ATOM 2327 N N . GLU A 1 297 ? 17.927 1.266 -1.300 1.00 89.25 297 GLU A N 1
ATOM 2328 C CA . GLU A 1 297 ? 18.829 2.377 -0.981 1.00 89.25 297 GLU A CA 1
ATOM 2329 C C . GLU A 1 297 ? 20.292 1.950 -0.817 1.00 89.25 297 GLU A C 1
ATOM 2331 O O . GLU A 1 297 ? 21.190 2.778 -0.963 1.00 89.25 297 GLU A O 1
ATOM 2336 N N . ASP A 1 298 ? 20.554 0.683 -0.499 1.00 90.94 298 ASP A N 1
ATOM 2337 C CA . ASP A 1 298 ? 21.917 0.169 -0.382 1.00 90.94 298 ASP A CA 1
ATOM 2338 C C . ASP A 1 298 ? 22.530 -0.134 -1.753 1.00 90.94 298 ASP A C 1
ATOM 2340 O O . ASP A 1 298 ? 23.722 0.103 -1.947 1.00 90.94 298 ASP A O 1
ATOM 2344 N N . TYR A 1 299 ? 21.710 -0.543 -2.722 1.00 91.94 299 TYR A N 1
ATOM 2345 C CA . TYR A 1 299 ? 22.130 -0.795 -4.100 1.00 91.94 299 TYR A CA 1
ATOM 2346 C C . TYR A 1 299 ? 22.241 0.497 -4.917 1.00 91.94 299 TYR A C 1
ATOM 2348 O O . TYR A 1 299 ? 23.178 0.652 -5.693 1.00 91.94 299 TYR A O 1
ATOM 2356 N N . LEU A 1 300 ? 21.371 1.485 -4.674 1.00 91.19 300 LEU A N 1
ATOM 2357 C CA . LEU A 1 300 ? 21.444 2.801 -5.331 1.00 91.19 300 LEU A CA 1
ATOM 2358 C C . LEU A 1 300 ? 22.768 3.539 -5.058 1.00 91.19 300 LEU A C 1
ATOM 2360 O O . LEU A 1 300 ? 23.204 4.348 -5.878 1.00 91.19 300 LEU A O 1
ATOM 2364 N N . LYS A 1 301 ? 23.431 3.256 -3.928 1.00 92.19 301 LYS A N 1
ATOM 2365 C CA . LYS A 1 301 ? 24.755 3.811 -3.582 1.00 92.19 301 LYS A CA 1
ATOM 2366 C C . LYS A 1 301 ? 25.891 3.255 -4.443 1.00 92.19 301 LYS A C 1
ATOM 2368 O O . LYS A 1 301 ? 26.965 3.848 -4.446 1.00 92.19 301 LYS A O 1
ATOM 2373 N N . LEU A 1 302 ? 25.676 2.126 -5.119 1.00 92.31 302 LEU A N 1
ATOM 2374 C CA . LEU A 1 302 ? 26.655 1.497 -6.011 1.00 92.31 302 LEU A CA 1
ATOM 2375 C C . LEU A 1 302 ? 26.644 2.110 -7.417 1.00 92.31 302 LEU A C 1
ATOM 2377 O O . LEU A 1 302 ? 27.523 1.810 -8.218 1.00 92.31 302 LEU A O 1
ATOM 2381 N N . LEU A 1 303 ? 25.648 2.950 -7.709 1.00 92.31 303 LEU A N 1
ATOM 2382 C CA . LEU A 1 303 ? 25.466 3.601 -8.998 1.00 92.31 303 LEU A CA 1
ATOM 2383 C C . LEU A 1 303 ? 25.883 5.069 -8.915 1.00 92.31 303 LEU A C 1
ATOM 2385 O O . LEU A 1 303 ? 25.530 5.792 -7.972 1.00 92.31 303 LEU A O 1
ATOM 2389 N N . ASP A 1 304 ? 26.625 5.509 -9.925 1.00 88.69 304 ASP A N 1
ATOM 2390 C CA . ASP A 1 304 ? 27.255 6.829 -9.947 1.00 88.69 304 ASP A CA 1
ATOM 2391 C C . ASP A 1 304 ? 26.306 7.901 -10.493 1.00 88.69 304 ASP A C 1
ATOM 2393 O O . ASP A 1 304 ? 26.358 9.057 -10.061 1.00 88.69 304 ASP A O 1
ATOM 2397 N N . TYR A 1 305 ? 25.419 7.516 -11.414 1.00 88.94 305 TYR A N 1
ATOM 2398 C CA . TYR A 1 305 ? 24.607 8.446 -12.192 1.00 88.94 305 TYR A CA 1
ATOM 2399 C C . TYR A 1 305 ? 23.120 8.366 -11.839 1.00 88.94 305 TYR A C 1
ATOM 2401 O O . TYR A 1 305 ? 22.576 7.298 -11.566 1.00 88.94 305 TYR A O 1
ATOM 2409 N N . ASP A 1 306 ? 22.438 9.513 -11.874 1.00 87.69 306 ASP A N 1
ATOM 2410 C CA . ASP A 1 306 ? 21.019 9.595 -11.506 1.00 87.69 306 ASP A CA 1
ATOM 2411 C C . ASP A 1 306 ? 20.120 8.776 -12.444 1.00 87.69 306 ASP A C 1
ATOM 2413 O O . ASP A 1 306 ? 19.184 8.140 -11.973 1.00 87.69 306 ASP A O 1
ATOM 2417 N N . ASP A 1 307 ? 20.438 8.717 -13.742 1.00 87.81 307 ASP A N 1
ATOM 2418 C CA . ASP A 1 307 ? 19.672 7.912 -14.704 1.00 87.81 307 ASP A CA 1
ATOM 2419 C C . ASP A 1 307 ? 19.840 6.398 -14.447 1.00 87.81 307 ASP A C 1
ATOM 2421 O O . ASP A 1 307 ? 18.904 5.627 -14.645 1.00 87.81 307 ASP A O 1
ATOM 2425 N N . GLU A 1 308 ? 21.010 5.965 -13.960 1.00 91.75 308 GLU A N 1
ATOM 2426 C CA . GLU A 1 308 ? 21.254 4.570 -13.559 1.00 91.75 308 GLU A CA 1
ATOM 2427 C C . GLU A 1 308 ? 20.448 4.211 -12.311 1.00 91.75 308 GLU A C 1
ATOM 2429 O O . GLU A 1 308 ? 19.791 3.171 -12.261 1.00 91.75 308 GLU A O 1
ATOM 2434 N N . ARG A 1 309 ? 20.483 5.095 -11.307 1.00 92.00 309 ARG A N 1
ATOM 2435 C CA . ARG A 1 309 ? 19.707 4.958 -10.069 1.00 92.00 309 ARG A CA 1
ATOM 2436 C C . ARG A 1 309 ? 18.216 4.892 -10.360 1.00 92.00 309 ARG A C 1
ATOM 2438 O O . ARG A 1 309 ? 17.526 4.044 -9.805 1.00 92.00 309 ARG A O 1
ATOM 2445 N N . GLU A 1 310 ? 17.740 5.761 -11.246 1.00 90.69 310 GLU A N 1
ATOM 2446 C CA . GLU A 1 310 ? 16.346 5.775 -11.665 1.00 90.69 310 GLU A CA 1
ATOM 2447 C C . GLU A 1 310 ? 15.961 4.470 -12.367 1.00 90.69 310 GLU A C 1
ATOM 2449 O O . GLU A 1 310 ? 14.951 3.881 -11.997 1.00 90.69 310 GLU A O 1
ATOM 2454 N N . LEU A 1 311 ? 16.760 3.971 -13.319 1.00 92.81 311 LEU A N 1
ATOM 2455 C CA . LEU A 1 311 ? 16.457 2.703 -13.992 1.00 92.81 311 LEU A CA 1
ATOM 2456 C C . LEU A 1 311 ? 16.412 1.524 -13.007 1.00 92.81 311 LEU A C 1
ATOM 2458 O O . LEU A 1 311 ? 15.471 0.730 -13.060 1.00 92.81 311 LEU A O 1
ATOM 2462 N N . LEU A 1 312 ? 17.380 1.428 -12.087 1.00 94.19 312 LEU A N 1
ATOM 2463 C CA . LEU A 1 312 ? 17.376 0.394 -11.047 1.00 94.19 312 LEU A CA 1
ATOM 2464 C C . LEU A 1 312 ? 16.097 0.468 -10.201 1.00 94.19 312 LEU A C 1
ATOM 2466 O O . LEU A 1 312 ? 15.463 -0.555 -9.931 1.00 94.19 312 LEU A O 1
ATOM 2470 N N . GLU A 1 313 ? 15.707 1.679 -9.798 1.00 91.88 313 GLU A N 1
ATOM 2471 C CA . GLU A 1 313 ? 14.488 1.904 -9.028 1.00 91.88 313 GLU A CA 1
ATOM 2472 C C . GLU A 1 313 ? 13.235 1.522 -9.813 1.00 91.88 313 GLU A C 1
ATOM 2474 O O . GLU A 1 313 ? 12.384 0.810 -9.286 1.00 91.88 313 GLU A O 1
ATOM 2479 N N . VAL A 1 314 ? 13.143 1.902 -11.085 1.00 92.56 314 VAL A N 1
ATOM 2480 C CA . VAL A 1 314 ? 12.023 1.543 -11.958 1.00 92.56 314 VAL A CA 1
ATOM 2481 C C . VAL A 1 314 ? 11.882 0.028 -12.083 1.00 92.56 314 VAL A C 1
ATOM 2483 O O . VAL A 1 314 ? 10.799 -0.500 -11.826 1.00 92.56 314 VAL A O 1
ATOM 2486 N N . MET A 1 315 ? 12.962 -0.680 -12.421 1.00 94.50 315 MET A N 1
ATOM 2487 C CA . MET A 1 315 ? 12.940 -2.139 -12.581 1.00 94.50 315 MET A CA 1
ATOM 2488 C C . MET A 1 315 ? 12.512 -2.841 -11.287 1.00 94.50 315 MET A C 1
ATOM 2490 O O . MET A 1 315 ? 11.661 -3.735 -11.302 1.00 94.50 315 MET A O 1
ATOM 2494 N N . TYR A 1 316 ? 13.041 -2.393 -10.146 1.00 91.81 316 TYR A N 1
ATOM 2495 C CA . TYR A 1 316 ? 12.655 -2.908 -8.835 1.00 91.81 316 TYR A CA 1
ATOM 2496 C C . TYR A 1 316 ? 11.172 -2.692 -8.537 1.00 91.81 316 TYR A C 1
ATOM 2498 O O . TYR A 1 316 ? 10.463 -3.627 -8.165 1.00 91.81 316 TYR A O 1
ATOM 2506 N N . ARG A 1 317 ? 10.686 -1.458 -8.705 1.00 89.44 317 ARG A N 1
ATOM 2507 C CA . ARG A 1 317 ? 9.310 -1.092 -8.360 1.00 89.44 317 ARG A CA 1
ATOM 2508 C C . ARG A 1 317 ? 8.301 -1.807 -9.247 1.00 89.44 317 ARG A C 1
ATOM 2510 O O . ARG A 1 317 ? 7.318 -2.317 -8.721 1.00 89.44 317 ARG A O 1
ATOM 2517 N N . ILE A 1 318 ? 8.566 -1.914 -10.549 1.00 91.62 318 IL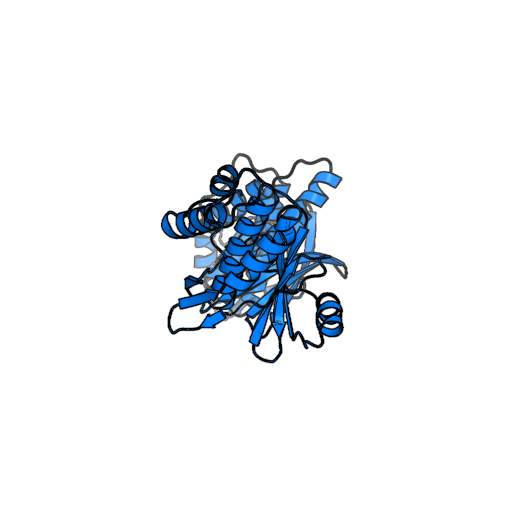E A N 1
ATOM 2518 C CA . ILE A 1 318 ? 7.733 -2.696 -11.471 1.00 91.62 318 ILE A CA 1
ATOM 2519 C C . ILE A 1 318 ? 7.665 -4.154 -11.019 1.00 91.62 318 ILE A C 1
ATOM 2521 O O . ILE A 1 318 ? 6.569 -4.696 -10.908 1.00 91.62 318 ILE A O 1
ATOM 2525 N N . SER A 1 319 ? 8.809 -4.766 -10.696 1.00 90.88 319 SER A N 1
ATOM 2526 C CA . SER A 1 319 ? 8.859 -6.155 -10.221 1.00 90.88 319 SER A CA 1
ATOM 2527 C C . SER A 1 319 ? 8.015 -6.342 -8.960 1.00 90.88 319 SER A C 1
ATOM 2529 O O . SER A 1 319 ? 7.184 -7.242 -8.892 1.00 90.88 319 SER A O 1
ATOM 2531 N N . MET A 1 320 ? 8.149 -5.438 -7.985 1.00 86.12 320 MET A N 1
ATOM 2532 C CA . MET A 1 320 ? 7.360 -5.471 -6.751 1.00 86.12 320 MET A CA 1
ATOM 2533 C C . MET A 1 320 ? 5.861 -5.308 -7.012 1.00 86.12 320 MET A C 1
ATOM 2535 O O . MET A 1 320 ? 5.054 -6.024 -6.421 1.00 86.12 320 MET A O 1
ATOM 2539 N N . VAL A 1 321 ? 5.478 -4.386 -7.897 1.00 86.19 321 VAL A N 1
ATOM 2540 C CA . VAL A 1 321 ? 4.075 -4.167 -8.264 1.00 86.19 321 VAL A CA 1
ATOM 2541 C C . VAL A 1 321 ? 3.511 -5.401 -8.967 1.00 86.19 321 VAL A C 1
ATOM 2543 O O . VAL A 1 321 ? 2.464 -5.889 -8.555 1.00 86.19 321 VAL A O 1
ATOM 2546 N N . ILE A 1 322 ? 4.207 -5.964 -9.957 1.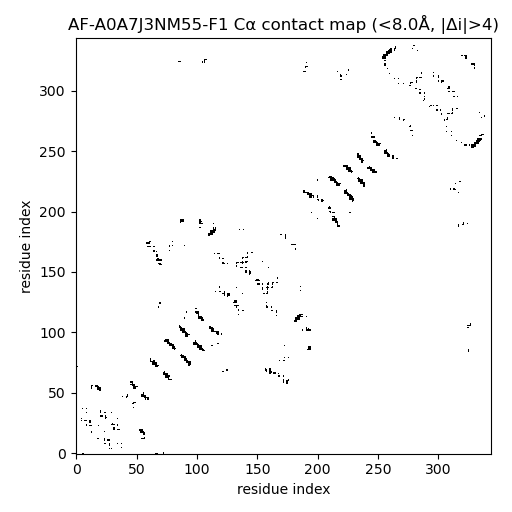00 87.31 322 ILE A N 1
ATOM 2547 C CA . ILE A 1 322 ? 3.757 -7.161 -10.686 1.00 87.31 322 ILE A CA 1
ATOM 2548 C C . ILE A 1 322 ? 3.635 -8.367 -9.750 1.00 87.31 322 ILE A C 1
ATOM 2550 O O . ILE A 1 322 ? 2.592 -9.020 -9.750 1.00 87.31 322 ILE A O 1
ATOM 2554 N N . MET A 1 323 ? 4.632 -8.607 -8.892 1.00 85.12 323 MET A N 1
ATOM 2555 C CA . MET A 1 323 ? 4.607 -9.665 -7.873 1.00 85.12 323 MET A CA 1
ATOM 2556 C C . MET A 1 323 ? 3.343 -9.573 -7.010 1.00 85.12 323 MET A C 1
ATOM 2558 O O . MET A 1 323 ? 2.662 -10.565 -6.753 1.00 85.12 323 MET A O 1
ATOM 2562 N N . ARG A 1 324 ? 2.985 -8.354 -6.589 1.00 80.25 324 ARG A N 1
ATOM 2563 C CA . ARG A 1 324 ? 1.794 -8.086 -5.775 1.00 80.25 324 ARG A CA 1
ATOM 2564 C C . ARG A 1 324 ? 0.499 -8.288 -6.554 1.00 80.25 324 ARG A C 1
ATOM 2566 O O . ARG A 1 324 ? -0.393 -8.959 -6.045 1.00 80.25 324 ARG A O 1
ATOM 2573 N N . LEU A 1 325 ? 0.412 -7.735 -7.765 1.00 79.56 325 LEU A N 1
ATOM 2574 C CA . LEU A 1 325 ? -0.761 -7.837 -8.640 1.00 79.56 325 LEU A CA 1
ATOM 2575 C C . LEU A 1 325 ? -1.081 -9.284 -9.020 1.00 79.56 325 LEU A C 1
ATOM 2577 O O . LEU A 1 325 ? -2.248 -9.651 -9.128 1.00 79.56 325 LEU A O 1
ATOM 2581 N N . LYS A 1 326 ? -0.044 -10.090 -9.254 1.00 82.50 326 LYS A N 1
ATOM 2582 C CA . LYS A 1 326 ? -0.175 -11.471 -9.727 1.00 82.50 326 LYS A CA 1
ATOM 2583 C C . LYS A 1 326 ? -0.162 -12.499 -8.601 1.00 82.50 326 LYS A C 1
ATOM 2585 O O . LYS A 1 326 ? -0.629 -13.612 -8.811 1.00 82.50 326 LYS A O 1
ATOM 2590 N N . GLY A 1 327 ? 0.336 -12.135 -7.417 1.00 79.31 327 GLY A N 1
ATOM 2591 C CA . GLY A 1 327 ? 0.475 -13.058 -6.290 1.00 79.31 327 GLY A CA 1
ATOM 2592 C C . GLY A 1 327 ? 1.451 -14.203 -6.573 1.00 79.31 327 GLY A C 1
ATOM 2593 O O . GLY A 1 327 ? 1.239 -15.306 -6.083 1.00 79.31 327 GLY A O 1
ATOM 2594 N N . LYS A 1 328 ? 2.476 -13.941 -7.389 1.00 85.56 328 LYS A N 1
ATOM 2595 C CA . LYS A 1 328 ? 3.474 -14.905 -7.873 1.00 85.56 328 LYS A CA 1
ATOM 2596 C C . LYS A 1 328 ? 4.868 -14.331 -7.705 1.00 85.56 328 LYS A C 1
ATOM 2598 O O . LYS A 1 328 ? 5.017 -13.108 -7.723 1.00 85.56 328 LYS A O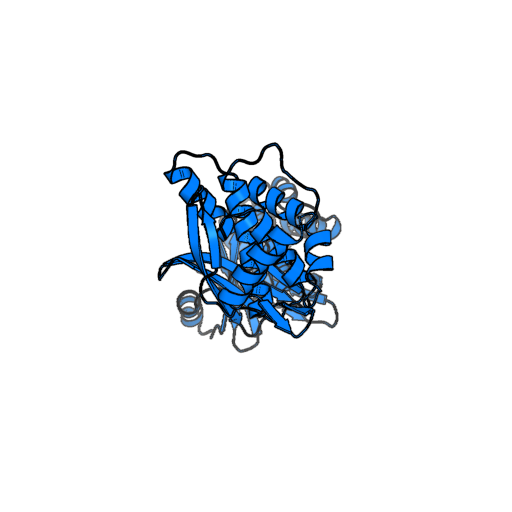 1
ATOM 2603 N N . ASP A 1 329 ? 5.867 -15.198 -7.589 1.00 86.56 329 ASP A N 1
ATOM 2604 C CA . ASP A 1 329 ? 7.262 -14.768 -7.577 1.00 86.56 329 ASP A CA 1
ATOM 2605 C C . ASP A 1 329 ? 7.636 -14.153 -8.930 1.00 86.56 329 ASP A C 1
ATOM 2607 O O . ASP A 1 329 ? 7.129 -14.558 -9.977 1.00 86.56 329 ASP A O 1
ATOM 2611 N N . VAL A 1 330 ? 8.509 -13.146 -8.914 1.00 89.31 330 VAL A N 1
ATOM 2612 C CA . VAL A 1 330 ? 8.934 -12.453 -10.136 1.00 89.31 330 VAL A CA 1
ATOM 2613 C C . VAL A 1 330 ? 10.343 -12.865 -10.522 1.00 89.31 330 VAL A C 1
ATOM 2615 O O . VAL A 1 330 ? 11.274 -12.775 -9.720 1.00 89.31 330 VAL A O 1
ATOM 2618 N N . THR A 1 331 ? 10.498 -13.260 -11.780 1.00 92.69 331 THR A N 1
ATOM 2619 C CA . THR A 1 331 ? 11.785 -13.383 -12.464 1.00 92.69 331 THR A CA 1
ATOM 2620 C C . THR A 1 331 ? 11.922 -12.257 -13.485 1.00 92.69 331 THR A C 1
ATOM 2622 O O . THR A 1 331 ? 10.959 -11.566 -13.824 1.00 92.69 331 THR A O 1
ATOM 2625 N N . ALA A 1 332 ? 13.142 -12.021 -13.956 1.00 93.56 332 ALA A N 1
ATOM 2626 C CA . ALA A 1 332 ? 13.410 -10.934 -14.880 1.00 93.56 332 ALA A CA 1
ATOM 2627 C C . ALA A 1 332 ? 14.320 -11.385 -16.013 1.00 93.56 332 ALA A C 1
ATOM 2629 O O . ALA A 1 332 ? 15.322 -12.068 -15.790 1.00 93.56 332 ALA A O 1
ATOM 2630 N N . LYS A 1 333 ? 14.002 -10.909 -17.213 1.00 94.31 333 LYS A N 1
ATOM 2631 C CA . LYS A 1 333 ? 14.825 -11.039 -18.408 1.00 94.31 333 LYS A CA 1
ATOM 2632 C C . LYS A 1 333 ? 15.275 -9.654 -18.844 1.00 94.31 333 LYS A C 1
ATOM 2634 O O . LYS A 1 333 ? 14.492 -8.708 -18.851 1.00 94.31 333 LYS A O 1
ATOM 2639 N N . VAL A 1 334 ? 16.555 -9.518 -19.180 1.00 93.44 334 VAL A N 1
ATOM 2640 C CA . VAL A 1 334 ? 17.115 -8.240 -19.624 1.00 93.44 334 VAL A CA 1
ATOM 2641 C C . VAL A 1 334 ? 18.115 -8.473 -20.745 1.00 93.44 334 VAL A C 1
ATOM 2643 O O . VAL A 1 334 ? 19.135 -9.129 -20.553 1.00 93.44 334 VAL A O 1
ATOM 2646 N N . THR A 1 335 ? 17.836 -7.894 -21.907 1.00 90.25 335 THR A N 1
ATOM 2647 C CA . THR A 1 335 ? 18.735 -7.853 -23.061 1.00 90.25 335 THR A CA 1
ATOM 2648 C C . THR A 1 335 ? 19.038 -6.399 -23.382 1.00 90.25 335 THR A C 1
ATOM 2650 O O . THR A 1 335 ? 18.125 -5.585 -23.500 1.00 90.25 335 THR A O 1
ATOM 2653 N N . TYR A 1 336 ? 20.314 -6.059 -23.537 1.00 83.31 336 TYR A N 1
ATOM 2654 C CA . TYR A 1 336 ? 20.748 -4.704 -23.865 1.00 83.31 336 TYR A CA 1
ATOM 2655 C C . TYR A 1 336 ? 21.987 -4.744 -24.766 1.00 83.31 336 TYR A C 1
ATOM 2657 O O . TYR A 1 336 ? 22.746 -5.718 -24.727 1.00 83.31 336 TYR A O 1
ATOM 2665 N N . PRO A 1 337 ? 22.210 -3.714 -25.600 1.00 74.44 337 PRO A N 1
ATOM 2666 C CA . PRO A 1 337 ? 23.418 -3.624 -26.402 1.00 74.44 337 PRO A CA 1
ATOM 2667 C C . PRO A 1 337 ? 24.640 -3.510 -25.484 1.00 74.44 337 PRO A C 1
ATOM 2669 O O . PRO A 1 337 ? 24.785 -2.549 -24.728 1.00 74.44 337 PRO A O 1
ATOM 2672 N N . SER A 1 338 ? 25.537 -4.494 -25.554 1.00 64.94 338 SER A N 1
ATOM 2673 C CA . SER A 1 338 ? 26.845 -4.403 -24.913 1.00 64.94 338 SER A CA 1
ATOM 2674 C C . SER A 1 338 ? 27.703 -3.420 -25.706 1.00 64.94 338 SER A C 1
ATOM 2676 O O . SER A 1 338 ? 28.141 -3.731 -26.817 1.00 64.94 338 SER A O 1
ATOM 2678 N N . PHE A 1 339 ? 27.971 -2.239 -25.152 1.00 56.62 339 PHE A N 1
ATOM 2679 C CA . PHE A 1 339 ? 29.022 -1.378 -25.684 1.00 56.62 339 PHE A CA 1
ATOM 2680 C C . PHE A 1 339 ? 30.373 -1.981 -25.289 1.00 56.62 339 PHE A C 1
ATOM 2682 O O . PHE A 1 339 ? 30.980 -1.590 -24.294 1.00 56.62 339 PHE A O 1
ATOM 2689 N N . SER A 1 340 ? 30.852 -2.961 -26.058 1.00 45.06 340 SER A N 1
ATOM 2690 C CA . SER A 1 340 ? 32.263 -3.332 -26.020 1.00 45.06 340 SER A CA 1
ATOM 2691 C C . SER A 1 340 ? 33.043 -2.110 -26.494 1.00 45.06 340 SER A C 1
ATOM 2693 O O . SER A 1 340 ? 33.007 -1.773 -27.677 1.00 45.06 340 SER A O 1
ATOM 2695 N N . GLY A 1 341 ? 33.658 -1.388 -25.562 1.00 41.16 341 GLY A N 1
ATOM 2696 C CA . GLY A 1 341 ? 34.421 -0.188 -25.860 1.00 41.16 341 GLY A CA 1
ATOM 2697 C C . GLY A 1 341 ? 35.566 -0.475 -26.828 1.00 41.16 341 GLY A C 1
ATOM 2698 O O . GLY A 1 341 ? 36.656 -0.834 -26.406 1.00 41.16 341 GLY A O 1
ATOM 2699 N N . GLU A 1 342 ? 35.341 -0.227 -28.111 1.00 32.28 342 GLU A N 1
ATOM 2700 C CA . GLU A 1 342 ? 36.362 0.320 -28.993 1.00 32.28 342 GLU A CA 1
ATOM 2701 C C . GLU A 1 342 ? 35.929 1.748 -29.319 1.00 32.28 342 GLU A C 1
ATOM 2703 O O . GLU A 1 342 ? 35.154 2.016 -30.235 1.00 32.28 342 GLU A O 1
ATOM 2708 N N . LEU A 1 343 ? 36.397 2.680 -28.486 1.00 38.09 343 LEU A N 1
ATOM 2709 C CA . LEU A 1 343 ? 36.546 4.070 -28.894 1.00 38.09 343 LEU A CA 1
ATOM 2710 C C . LEU A 1 343 ? 37.510 4.073 -30.090 1.00 38.09 343 LEU A C 1
ATOM 2712 O O . LEU A 1 343 ? 38.709 3.863 -29.899 1.00 38.09 343 LEU A O 1
ATOM 2716 N N . ALA A 1 344 ? 36.975 4.252 -31.298 1.00 33.19 344 ALA A N 1
ATOM 2717 C CA . ALA A 1 344 ? 37.750 4.606 -32.486 1.00 33.19 344 ALA A CA 1
ATOM 2718 C C . ALA A 1 344 ? 38.112 6.098 -32.477 1.00 33.19 344 ALA A C 1
ATOM 2720 O O . ALA A 1 344 ? 37.252 6.911 -32.054 1.00 33.19 344 ALA A O 1
#

Sequence (344 aa):
MRDPKELLVYLLLRSMKETTLDELAEAAGIPRRNAVRILRSFVRRGVAREVGEKVLFTPRCSEGLRVPFGGEVVELSVSVDRDLMKVGEVRVYRGEDVVACMPCIASGEDFVVDLSSFLEFYGEAARERGSSFSVKKAYNVFRRLMEGKGEVKSAGQWEIDAALSAILLCGAIAEELGLDYIITTIDSTSIPRRVEREEFECMGEERGVEIVAGYSFPLGKGDGLLLIDRAGRTYFSKRGGKNLVELEVIEEEDIVEVDFSELVNNYVRLAEEKRHFSAERVVDCFFMMLEKGGKIEDYLKLLDYDDERELLEVMYRISMVIMRLKGKDVTAKVTYPSFSGELA

Nearest PDB structures (foldseek):
  2fxa-assembly3_D  TM=8.963E-01  e=1.001E-01  Bacillus subtilis
  1r7j-assembly1_A-2  TM=7.888E-01  e=9.491E-02  Saccharolobus solfataricus
  5aiq-assembly2_B  TM=8.921E-01  e=2.483E-01  Neisseria meningitidis serogroup B
  7clf-assembly1_A  TM=7.304E-01  e=1.455E-01  Serratia marcescens
  8tjk-assembly1_A  TM=7.046E-01  e=2.354E-01  uncultured bacterium

Foldseek 3Di:
DQDVLLLLLLVQLLLVQKDFLVVSCVSSVHDSVVSVVSLVVCVVVQQWDDDPRMIGGGQDPFDWDFADAPNDTATKGWDWDADPLQWTWIFIDRVPDGQFTWTWGDFDLAIETACQSLLVSLQVSCVVVVHHDDSVLLVVQLVCVVVVVDDDPPDDPSSNRSSSSVVSVQSNVCSVVVHSHHHYDNPQQLGWDWDDPVQCCVLCVVVVFAWDTWTWHDFDPFIKIWTAGPVRWTWIDTRVGNDIFTWDWDDDDFEIEIECARVLQVLVVVCVVPPDDDSVLLVVLLVVCVVVPDDLVVSLVSDDDPSSSRSSSVVVSVLSHCCRSNVHHYDYHYDYDDCPDPPD

Solvent-accessible surface area (backbone atoms only — not comparable to full-atom values): 19100 Å² total; per-residue (Å²): 109,94,44,76,66,51,53,48,43,49,54,49,42,56,72,56,42,56,44,38,63,66,58,50,10,58,77,57,73,45,60,58,73,57,40,52,56,45,47,57,51,29,41,76,65,49,43,28,44,80,57,86,76,33,38,32,48,32,84,66,77,67,77,56,51,55,28,52,50,80,92,42,75,46,57,29,36,64,46,83,48,65,51,97,69,35,40,22,37,38,39,31,23,50,80,91,45,77,61,24,65,19,33,25,39,48,41,91,91,47,35,40,37,27,47,43,41,52,36,43,43,46,37,51,56,27,47,78,70,77,37,86,66,47,57,71,58,14,50,51,44,30,52,30,53,77,67,69,66,54,86,60,96,81,65,52,70,50,27,48,23,39,18,56,30,48,54,53,49,55,48,50,53,25,59,77,70,74,44,94,64,72,46,76,44,67,55,65,71,68,48,49,30,70,49,59,66,76,71,48,45,60,63,17,61,81,68,78,43,66,58,75,48,37,32,33,36,75,44,97,96,50,40,35,33,44,33,28,32,81,86,68,52,37,30,39,30,46,66,95,53,91,58,76,39,67,37,55,72,49,79,56,97,66,40,30,37,36,39,41,25,59,51,52,45,51,53,52,61,66,30,70,85,42,98,78,74,54,68,65,63,33,51,52,48,46,54,50,41,70,74,70,52,81,60,69,75,66,55,45,71,77,44,92,46,71,70,43,35,48,50,41,49,48,57,52,48,51,45,47,38,50,24,55,65,68,64,32,51,65,48,77,44,77,57,71,89,78,81,74,85,71,86,127

Secondary structure (DSSP, 8-state):
---HHHHHHHHHHHHHSEEEHHHHHHHTT--HHHHHHHHHHHHHTTSEEEETTEEEE-PPPSS-EEEEETTEEEEEEEEEEE-TTSEEEEEEEETTEEEEEEEEEEETTEEEEE-HHHHHHHHHHHHHTT----HHHHHHHHHHHHTT----TT--HHHHHHHHHHHHHHHHHHHHHT-S--EEE--TTTSPEEPPHHHHHHHHHTTT--EEEEEEEEETTEEEEEEEETT--EEEEETT-S--EEEEEEE-SSEEEEE-HHHHHHHHHHHTTSTT--HHHHHHHHHHHHHH---HHHHHTT--SHHHHHHHHHHHHHHHHHHHHHTSEEEEE-----------

Radius of gyration: 24.34 Å; Cα contacts (8 Å, |Δi|>4): 576; chains: 1; bounding box: 68×44×70 Å

pLDDT: mean 83.36, std 11.42, range [32.28, 96.69]